Protein 2A14 (pdb70)

B-factor: mean 14.6, std 6.87, range [6.82, 48.34]

Secondary structure (DSSP, 8-state):
---HHHHHHH--HHHHHHHH-----S--HHHHHHHHHHHHHHHHHSTTS--EEEEEESS-TT--GGGTTGGGTEEEEEEEES-HHHHHHHHHHHHT-TT----HHHHHHHHHHTT-GGGHHHHHHHHHHHEEEEEE--TTSSSTTTT--PPPEEEEEEES-HHHH-SSHHHHHHHHHHHHTTEEEEEEEEEEEESS--EEEETTEEEE-----HHHHHHHHHHTTEEEEEEEEE-----TTT-----EEEEEEEE--

St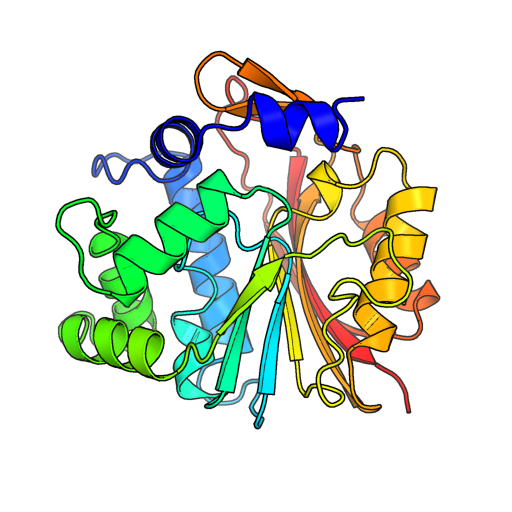ructure (mmCIF, N/CA/C/O backbone):
data_2A14
#
_entry.id   2A14
#
_cell.length_a   86.407
_cell.length_b   117.461
_cell.length_c   66.116
_cell.angle_alpha   9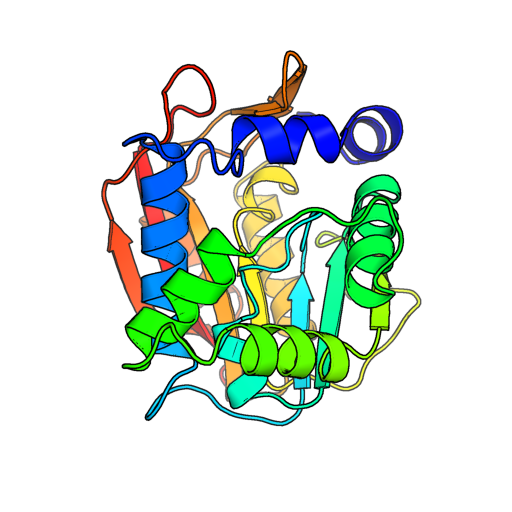0.00
_cell.angle_beta   90.00
_cell.angle_gamma   90.00
#
_symmetry.space_group_name_H-M   'C 2 2 21'
#
loop_
_entity.id
_entity.type
_entity.pdbx_description
1 polymer 'indolethylamine N-methyltransferase'
2 non-polymer 'SULFATE ION'
3 non-polymer S-ADENOSYL-L-HOMOCYSTEINE
4 water water
#
loop_
_atom_site.group_PDB
_atom_site.id
_atom_site.type_symbol
_atom_site.label_atom_id
_atom_site.label_alt_id
_atom_site.label_comp_id
_atom_site.label_asym_id
_atom_site.label_entity_id
_atom_site.label_seq_id
_atom_site.pdbx_PDB_ins_code
_atom_site.Cartn_x
_atom_site.Cartn_y
_atom_site.Cartn_z
_atom_site.occupancy
_atom_site.B_iso_or_equiv
_atom_site.auth_seq_id
_atom_site.auth_comp_id
_atom_site.auth_asym_id
_atom_site.auth_atom_id
_atom_site.pdbx_PDB_model_num
ATOM 1 N N . PHE A 1 5 ? 27.950 56.869 15.545 1.00 18.49 5 PHE A N 1
ATOM 2 C CA . PHE A 1 5 ? 27.114 55.747 15.017 1.00 18.14 5 PHE A CA 1
ATOM 3 C C . PHE A 1 5 ? 27.786 55.176 13.771 1.00 17.74 5 PHE A C 1
ATOM 4 O O . PHE A 1 5 ? 28.116 55.927 12.846 1.00 18.94 5 PHE A O 1
ATOM 12 N N . THR A 1 6 ? 27.989 53.858 13.744 1.00 16.76 6 THR A N 1
ATOM 13 C CA . THR A 1 6 ? 28.669 53.196 12.624 1.00 16.05 6 THR A CA 1
ATOM 14 C C . THR A 1 6 ? 27.799 53.277 11.372 1.00 15.97 6 THR A C 1
ATOM 15 O O . THR A 1 6 ? 26.706 52.709 11.340 1.00 15.70 6 THR A O 1
ATOM 19 N N . GLY A 1 7 ? 28.273 54.015 10.367 1.00 15.62 7 GLY A N 1
ATOM 20 C CA . GLY A 1 7 ? 27.528 54.229 9.131 1.00 15.51 7 GLY A CA 1
ATOM 21 C C . GLY A 1 7 ? 27.979 53.366 7.965 1.00 15.40 7 GLY A C 1
ATOM 22 O O . GLY A 1 7 ? 28.696 52.373 8.143 1.00 14.94 7 GLY A O 1
ATOM 23 N N . GLY A 1 8 ? 27.562 53.765 6.764 1.00 15.46 8 GLY A N 1
ATOM 24 C CA . GLY A 1 8 ? 27.772 52.975 5.558 1.00 15.70 8 GLY A CA 1
ATOM 25 C C . GLY A 1 8 ? 29.223 52.631 5.291 1.00 16.01 8 GLY A C 1
ATOM 26 O O . GLY A 1 8 ? 29.539 51.485 4.958 1.00 15.43 8 GLY A O 1
ATOM 27 N N . ASP A 1 9 ? 30.115 53.612 5.449 1.00 16.54 9 ASP A N 1
ATOM 28 C CA . ASP A 1 9 ? 31.545 53.371 5.226 1.00 17.18 9 ASP A CA 1
ATOM 29 C C . ASP A 1 9 ? 32.086 52.278 6.144 1.00 16.68 9 ASP A C 1
ATOM 30 O O . ASP A 1 9 ? 32.898 51.456 5.718 1.00 16.56 9 ASP A O 1
ATOM 35 N N . GLU A 1 10 ? 31.622 52.269 7.394 1.00 16.14 10 GLU A N 1
ATOM 36 C CA . GLU A 1 10 ? 32.039 51.257 8.373 1.00 16.18 10 GLU A CA 1
ATOM 37 C C . GLU A 1 10 ? 31.556 49.859 7.979 1.00 14.94 10 GLU A C 1
ATOM 38 O O . GLU A 1 10 ? 32.309 48.894 8.086 1.00 15.07 10 GLU A O 1
ATOM 44 N N . TYR A 1 11 ? 30.318 49.749 7.502 1.00 13.73 11 TYR A N 1
ATOM 45 C CA . TYR A 1 11 ? 29.836 48.465 6.968 1.00 13.11 11 TYR A CA 1
ATOM 46 C C . TYR A 1 11 ? 30.677 48.018 5.778 1.00 13.07 11 TYR A C 1
ATOM 47 O O . TYR A 1 11 ? 31.190 46.897 5.762 1.00 12.93 11 TYR A O 1
ATOM 56 N N . GLN A 1 12 ? 30.829 48.906 4.799 1.00 13.34 12 GLN A N 1
ATOM 57 C CA . GLN A 1 12 ? 31.503 48.546 3.552 1.00 14.17 12 GLN A CA 1
ATOM 58 C C . GLN A 1 12 ? 32.941 48.084 3.796 1.00 14.95 12 GLN A C 1
ATOM 59 O O . GLN A 1 12 ? 33.396 47.103 3.200 1.00 15.47 12 GLN A O 1
ATOM 65 N N . LYS A 1 13 ? 33.637 48.773 4.694 1.00 15.40 13 LYS A N 1
ATOM 66 C CA . LYS A 1 13 ? 35.034 48.451 4.983 1.00 16.95 13 LYS A CA 1
ATOM 67 C C . LYS A 1 13 ? 35.179 47.263 5.946 1.00 16.43 13 LYS A C 1
ATOM 68 O O . LYS A 1 13 ? 36.106 46.455 5.813 1.00 17.14 13 LYS A O 1
ATOM 74 N N . HIS A 1 14 ? 34.267 47.149 6.908 1.00 15.80 14 HIS A N 1
ATOM 75 C CA . HIS A 1 14 ? 34.534 46.319 8.092 1.00 15.23 14 HIS A CA 1
ATOM 76 C C . HIS A 1 14 ? 33.508 45.239 8.476 1.00 14.50 14 HIS A C 1
ATOM 77 O O . HIS A 1 14 ? 33.791 44.429 9.362 1.00 14.07 14 HIS A O 1
ATOM 84 N N . PHE A 1 15 ? 32.331 45.218 7.845 1.00 13.00 15 PHE A N 1
ATOM 85 C CA . PHE A 1 15 ? 31.348 44.157 8.154 1.00 12.66 15 PHE A CA 1
ATOM 86 C C . PHE A 1 15 ? 31.738 42.852 7.453 1.00 12.77 15 PHE A C 1
ATOM 87 O O . PHE A 1 15 ? 31.713 42.770 6.216 1.00 13.05 15 PHE A O 1
ATOM 95 N N . LEU A 1 16 ? 32.076 41.837 8.249 1.00 12.98 16 LEU A N 1
ATOM 96 C CA . LEU A 1 16 ? 32.541 40.555 7.733 1.00 13.29 16 LEU A CA 1
ATOM 97 C C . LEU A 1 16 ? 31.445 39.511 7.881 1.00 13.31 16 LEU A C 1
ATOM 98 O O . LEU A 1 16 ? 31.136 39.112 9.008 1.00 13.13 16 LEU A O 1
ATOM 103 N N . PRO A 1 17 ? 30.849 39.078 6.753 1.00 13.79 17 PRO A N 1
ATOM 104 C CA . PRO A 1 17 ? 29.720 38.147 6.834 1.00 13.90 17 PRO A CA 1
ATOM 105 C C . PRO A 1 17 ? 30.073 36.856 7.568 1.00 14.32 17 PRO A C 1
ATOM 106 O O . PRO A 1 17 ? 29.246 36.318 8.300 1.00 13.86 17 PRO A O 1
ATOM 110 N N . ARG A 1 18 ? 31.303 36.374 7.406 1.00 14.35 18 ARG A N 1
ATOM 111 C CA . ARG A 1 18 ? 31.685 35.131 8.071 1.00 15.37 18 ARG A CA 1
ATOM 112 C C . ARG A 1 18 ? 31.689 35.265 9.594 1.00 14.30 18 ARG A C 1
ATOM 113 O O . ARG A 1 18 ? 31.291 34.339 10.299 1.00 14.63 18 ARG A O 1
ATOM 121 N N . ASP A 1 19 ? 32.086 36.436 10.083 1.00 13.55 19 ASP A N 1
ATOM 122 C CA . ASP A 1 19 ? 32.024 36.738 11.509 1.00 13.05 19 ASP A CA 1
ATOM 123 C C . ASP A 1 19 ? 30.570 36.896 11.977 1.00 12.09 19 ASP A C 1
ATOM 124 O O . ASP A 1 19 ? 30.210 36.432 13.060 1.00 11.97 19 ASP A O 1
ATOM 129 N N . TYR A 1 20 ? 29.746 37.544 11.155 1.00 11.07 20 TYR A N 1
ATOM 130 C CA . TYR A 1 20 ? 28.325 37.694 11.460 1.00 10.48 20 TYR A CA 1
ATOM 131 C C . TYR A 1 20 ? 27.648 36.325 11.587 1.00 10.79 20 TYR A C 1
ATOM 132 O O . TYR A 1 20 ? 26.933 36.058 12.557 1.00 11.14 20 TYR A O 1
ATOM 141 N N . LEU A 1 21 ? 27.897 35.452 10.611 1.00 10.82 21 LEU A N 1
ATOM 142 C CA . LEU A 1 21 ? 27.302 34.115 10.637 1.00 10.86 21 LEU A CA 1
ATOM 143 C C . LEU A 1 21 ? 27.785 33.306 11.849 1.00 10.85 21 LEU A C 1
ATOM 144 O O . LEU A 1 21 ? 27.005 32.573 12.457 1.00 10.50 21 LEU A O 1
ATOM 149 N N . ALA A 1 22 ? 29.061 33.450 12.205 1.00 10.92 22 ALA A N 1
ATOM 150 C CA . ALA A 1 22 ? 29.606 32.725 13.355 1.00 11.39 22 ALA A CA 1
ATOM 151 C C . ALA A 1 22 ? 28.994 33.206 14.674 1.00 12.03 22 ALA A C 1
ATOM 152 O O . ALA A 1 22 ? 28.832 32.422 15.619 1.00 12.64 22 ALA A O 1
ATOM 154 N N . THR A 1 23 ? 28.651 34.490 14.743 1.00 11.23 23 THR A N 1
ATOM 155 C CA . THR A 1 23 ? 28.093 35.050 15.973 1.00 11.32 23 THR A CA 1
ATOM 156 C C . THR A 1 23 ? 26.618 34.653 16.165 1.00 11.02 23 THR A C 1
ATOM 157 O O . THR A 1 23 ? 26.231 34.203 17.253 1.00 11.69 23 THR A O 1
ATOM 161 N N . TYR A 1 24 ? 25.815 34.796 15.106 1.00 10.22 24 TYR A N 1
ATOM 162 C CA . TYR A 1 24 ? 24.349 34.708 15.21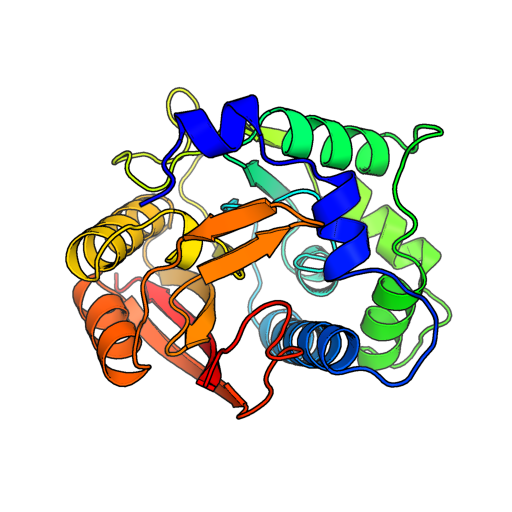1 1.00 10.21 24 TYR A CA 1
ATOM 163 C C . TYR A 1 24 ? 23.729 33.455 14.607 1.00 10.35 24 TYR A C 1
ATOM 164 O O . TYR A 1 24 ? 22.597 33.118 14.934 1.00 9.96 24 TYR A O 1
ATOM 173 N N . TYR A 1 25 ? 24.465 32.781 13.721 1.00 10.24 25 TYR A N 1
ATOM 174 C CA . TYR A 1 25 ? 23.917 31.654 12.973 1.00 10.49 25 TYR A CA 1
ATOM 175 C C . TYR A 1 25 ? 24.920 30.501 12.896 1.00 11.56 25 TYR A C 1
ATOM 176 O O . TYR A 1 25 ? 25.118 29.910 11.841 1.00 11.31 25 TYR A O 1
ATOM 185 N N . SER A 1 26 ? 25.530 30.176 14.038 1.00 12.40 26 SER A N 1
ATOM 186 C CA . SER A 1 26 ? 26.649 29.223 14.072 1.00 13.79 26 SER A CA 1
ATOM 187 C C . SER A 1 26 ? 26.284 27.774 13.744 1.00 14.14 26 SER A C 1
ATOM 188 O O . SER A 1 26 ? 27.151 27.004 13.305 1.00 14.36 26 SER A O 1
ATOM 191 N N . PHE A 1 27 ? 25.023 27.406 13.981 1.00 14.07 27 PHE A N 1
ATOM 192 C CA . PHE A 1 27 ? 24.553 26.010 13.867 1.00 14.40 27 PHE A CA 1
ATOM 193 C C . PHE A 1 27 ? 25.464 25.023 14.599 1.00 14.98 27 PHE A C 1
ATOM 194 O O . PHE A 1 27 ? 25.844 23.985 14.051 1.00 14.63 27 PHE A O 1
ATOM 202 N N . ASP A 1 28 ? 25.807 25.360 15.838 1.00 15.80 28 ASP A N 1
ATOM 203 C CA . ASP A 1 28 ? 26.678 24.490 16.629 1.00 17.36 28 ASP A CA 1
ATOM 204 C C . ASP A 1 28 ? 25.904 23.388 17.352 1.00 17.52 28 ASP A C 1
ATOM 205 O O . ASP A 1 28 ? 26.495 22.593 18.094 1.00 17.89 28 ASP A O 1
ATOM 210 N N . GLY A 1 29 ? 24.586 23.352 17.145 1.00 17.12 29 GLY A N 1
ATOM 211 C CA . GLY A 1 29 ? 23.735 22.299 17.710 1.00 17.28 29 GLY A CA 1
ATOM 212 C C . GLY A 1 29 ? 23.391 22.451 19.182 1.00 17.18 29 GLY A C 1
ATOM 213 O O . GLY A 1 29 ? 22.639 21.629 19.740 1.00 17.37 29 GLY A O 1
ATOM 214 N N . SER A 1 30 ? 23.936 23.488 19.820 1.00 16.57 30 SER A N 1
ATOM 215 C CA . SER A 1 30 ? 23.742 23.698 21.260 1.00 16.35 30 SER A CA 1
ATOM 216 C C . SER A 1 30 ? 22.454 24.460 21.561 1.00 16.21 30 SER A C 1
ATOM 217 O O . SER A 1 30 ? 21.936 25.162 20.692 1.00 15.89 30 SER A O 1
ATOM 220 N N . PRO A 1 31 ? 21.940 24.333 22.796 1.00 15.71 31 PRO A N 1
ATOM 221 C CA . PRO A 1 31 ? 20.856 25.213 23.234 1.00 15.36 31 PRO A CA 1
ATOM 222 C C . PRO A 1 31 ? 21.435 26.613 23.402 1.00 15.02 31 PRO A C 1
ATOM 223 O O . PRO A 1 31 ? 22.407 26.777 24.133 1.00 14.29 31 PRO A O 1
ATOM 227 N N . SER A 1 32 ? 20.893 27.611 22.705 1.00 13.83 32 SER A N 1
ATOM 228 C CA . SER A 1 32 ? 21.495 28.943 22.806 1.00 13.15 32 SER A CA 1
ATOM 229 C C . SER A 1 32 ? 20.490 30.049 22.488 1.00 12.13 32 SER A C 1
ATOM 230 O O . SER A 1 32 ? 19.551 29.822 21.724 1.00 11.34 32 SER A O 1
ATOM 233 N N . PRO A 1 33 ? 20.704 31.249 23.057 1.00 11.55 33 PRO A N 1
ATOM 234 C CA . PRO A 1 33 ? 19.752 32.353 22.813 1.00 11.01 33 PRO A CA 1
ATOM 235 C C . PRO A 1 33 ? 19.742 32.752 21.333 1.00 10.26 33 PRO A C 1
ATOM 236 O O . PRO A 1 33 ? 18.686 33.065 20.793 1.00 9.08 33 PRO A O 1
ATOM 240 N N . GLU A 1 34 ? 20.907 32.707 20.679 1.00 9.40 34 GLU A N 1
ATOM 241 C CA . GLU A 1 34 ? 20.985 33.027 19.237 1.00 10.28 34 GLU A CA 1
ATOM 242 C C . GLU A 1 34 ? 20.118 32.062 18.420 1.00 10.17 34 GLU A C 1
ATOM 243 O O . GLU A 1 34 ? 19.380 32.477 17.523 1.00 9.88 34 GLU A O 1
ATOM 249 N N . ALA A 1 35 ? 20.203 30.772 18.748 1.00 10.09 35 ALA A N 1
ATOM 250 C CA . ALA A 1 35 ? 19.370 29.748 18.109 1.00 9.98 35 ALA A CA 1
ATOM 251 C C . ALA A 1 35 ? 17.881 30.014 18.356 1.00 9.93 35 ALA A C 1
ATOM 252 O O . ALA A 1 35 ? 17.050 29.841 17.461 1.00 10.05 35 ALA A O 1
ATOM 254 N N . GLU A 1 36 ? 17.548 30.442 19.574 1.00 10.04 36 GLU A N 1
ATOM 255 C CA . GLU A 1 36 ? 16.158 30.737 19.914 1.00 10.50 36 GLU A CA 1
ATOM 256 C C . GLU A 1 36 ? 15.626 31.934 19.129 1.00 10.42 36 GLU A C 1
ATOM 257 O O . GLU A 1 36 ? 14.441 31.968 18.765 1.00 10.49 36 GLU A O 1
ATOM 263 N N . MET A 1 37 ? 16.494 32.903 18.862 1.00 10.55 37 MET A N 1
ATOM 264 C CA . MET A 1 37 ? 16.075 34.071 18.091 1.00 10.73 37 MET A CA 1
ATOM 265 C C . MET A 1 37 ? 15.740 33.659 16.664 1.00 10.44 37 MET A C 1
ATOM 266 O O . MET A 1 37 ? 14.709 34.067 16.119 1.00 10.56 37 MET A O 1
ATOM 271 N N . LEU A 1 38 ? 16.614 32.849 16.076 1.00 9.84 38 LEU A N 1
ATOM 272 C CA . LEU A 1 38 ? 16.367 32.273 14.758 1.00 10.20 38 LEU A CA 1
ATOM 273 C C . LEU A 1 38 ? 15.052 31.495 14.724 1.00 10.01 38 LEU A C 1
ATOM 274 O O . LEU A 1 38 ? 14.248 31.659 13.799 1.00 10.30 38 LEU A O 1
ATOM 279 N N . LYS A 1 39 ? 14.832 30.661 15.737 1.00 9.85 39 LYS A N 1
ATOM 280 C CA . LYS A 1 39 ? 13.606 29.864 15.825 1.00 10.60 39 LYS A CA 1
ATOM 281 C C . LYS A 1 39 ? 12.366 30.743 15.867 1.00 10.24 39 LYS A C 1
ATOM 282 O O . LYS A 1 39 ? 11.385 30.465 15.162 1.00 10.39 39 LYS A O 1
ATOM 288 N N . PHE A 1 40 ? 12.405 31.789 16.697 1.00 10.41 40 PHE A N 1
ATOM 289 C CA . PHE A 1 40 ? 11.294 32.728 16.796 1.00 10.74 40 PHE A CA 1
ATOM 290 C C . PHE A 1 40 ? 10.975 33.317 15.427 1.00 10.19 40 PHE A C 1
ATOM 291 O O . PHE A 1 40 ? 9.820 33.332 14.997 1.00 9.58 40 PHE A O 1
ATOM 299 N N . ASN A 1 41 ? 12.001 33.790 14.731 1.00 10.07 41 ASN A N 1
ATOM 300 C CA . ASN A 1 41 ? 11.778 34.345 13.402 1.00 10.04 41 ASN A CA 1
ATOM 301 C C . ASN A 1 41 ? 11.228 33.323 12.417 1.00 9.37 41 ASN A C 1
ATOM 302 O O . ASN A 1 41 ? 10.293 33.616 11.666 1.00 9.14 41 ASN A O 1
ATOM 307 N N . LEU A 1 42 ? 11.778 32.110 12.440 1.00 9.24 42 LEU A N 1
ATOM 308 C CA . LEU A 1 42 ? 11.277 31.057 11.555 1.00 9.48 42 LEU A CA 1
ATOM 309 C C . LEU A 1 42 ? 9.805 30.737 11.851 1.00 9.54 42 LEU A C 1
ATOM 310 O O . LEU A 1 42 ? 9.009 30.529 10.939 1.00 9.39 42 LEU A O 1
ATOM 315 N N . GLU A 1 43 ? 9.447 30.714 13.130 1.00 9.96 43 GLU A N 1
ATOM 316 C CA . GLU A 1 43 ? 8.047 30.505 13.520 1.00 10.32 43 GLU A CA 1
ATOM 317 C C . GLU A 1 43 ? 7.123 31.620 13.012 1.00 10.26 43 GLU A C 1
ATOM 318 O O . GLU A 1 43 ? 6.057 31.343 12.435 1.00 10.01 43 GLU A O 1
ATOM 324 N N . CYS A 1 44 ? 7.521 32.871 13.242 1.00 10.09 44 CYS A N 1
ATOM 325 C CA . CYS A 1 44 ? 6.777 34.032 12.747 1.00 9.47 44 CYS A CA 1
ATOM 326 C C . CYS A 1 44 ? 6.624 33.991 11.235 1.00 8.99 44 CYS A C 1
ATOM 327 O O . CYS A 1 44 ? 5.554 34.269 10.710 1.00 8.78 44 CYS A O 1
ATOM 330 N N . LEU A 1 45 ? 7.707 33.652 10.540 1.00 8.40 45 LEU A N 1
ATOM 331 C CA . LEU A 1 45 ? 7.690 33.638 9.082 1.00 8.96 45 LEU A CA 1
ATOM 332 C C . LEU A 1 45 ? 6.799 32.528 8.536 1.00 9.25 45 LEU A C 1
ATOM 333 O O . LEU A 1 45 ? 6.136 32.722 7.526 1.00 9.42 45 LEU A O 1
ATOM 338 N N . HIS A 1 46 ? 6.773 31.373 9.201 1.00 9.42 46 HIS A N 1
ATOM 339 C CA . HIS A 1 46 ? 5.850 30.310 8.786 1.00 10.28 46 HIS A CA 1
ATOM 340 C C . HIS A 1 46 ? 4.385 30.739 8.947 1.00 10.47 46 HIS A C 1
ATOM 341 O O . HIS A 1 46 ? 3.539 30.466 8.081 1.00 10.44 46 HIS A O 1
ATOM 348 N N . LYS A 1 47 ? 4.081 31.408 10.054 1.00 10.54 47 LYS A N 1
ATOM 349 C CA . LYS A 1 47 ? 2.721 31.917 10.275 1.00 11.04 47 LYS A CA 1
ATOM 350 C C . LYS A 1 47 ? 2.359 32.928 9.193 1.00 11.13 47 LYS A C 1
ATOM 351 O O . LYS A 1 47 ? 1.260 32.901 8.644 1.00 11.46 47 LYS A O 1
ATOM 357 N N . THR A 1 48 ? 3.309 33.805 8.874 1.00 10.34 48 THR A N 1
ATOM 358 C CA . THR A 1 48 ? 3.084 34.908 7.941 1.00 10.49 48 THR A CA 1
ATOM 359 C C . THR A 1 48 ? 2.928 34.447 6.481 1.00 10.53 48 THR A C 1
ATOM 360 O O . THR A 1 48 ? 2.068 34.953 5.757 1.00 10.96 48 THR A O 1
ATOM 364 N N . PHE A 1 49 ? 3.745 33.480 6.072 1.00 10.76 49 PHE A N 1
ATOM 365 C CA . PHE A 1 49 ? 3.863 33.095 4.666 1.00 11.27 49 PHE A CA 1
ATOM 366 C C . PHE A 1 49 ? 3.337 31.701 4.341 1.00 12.81 49 PHE A C 1
ATOM 367 O O . PHE A 1 49 ? 3.250 31.322 3.171 1.00 13.03 49 PHE A O 1
ATOM 375 N N . GLY A 1 50 ? 3.022 30.932 5.374 1.00 14.39 50 GLY A N 1
ATOM 376 C CA . GLY A 1 50 ? 2.515 29.567 5.179 1.00 16.31 50 GLY A CA 1
ATOM 377 C C . GLY A 1 50 ? 1.043 29.564 4.830 1.00 17.95 50 GLY A C 1
ATOM 378 O O . GLY A 1 50 ? 0.459 30.621 4.554 1.00 17.31 50 GLY A O 1
ATOM 379 N N . PRO A 1 51 ? 0.422 28.367 4.825 1.00 19.55 51 PRO A N 1
ATOM 380 C CA . PRO A 1 51 ? -1.019 28.233 4.560 1.00 20.98 51 PRO A CA 1
ATOM 381 C C . PRO A 1 51 ? -1.865 29.262 5.310 1.00 21.27 51 PRO A C 1
ATOM 3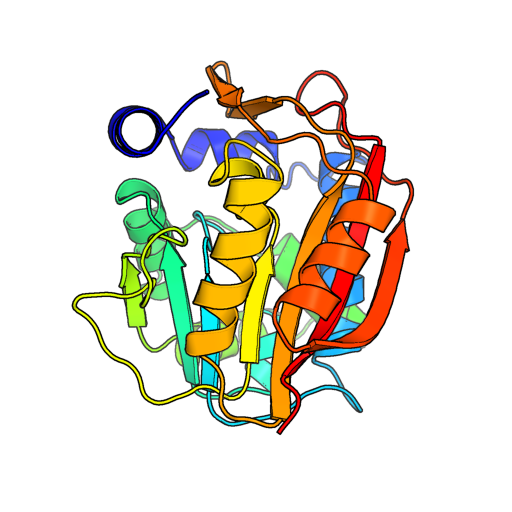82 O O . PRO A 1 51 ? -1.687 29.457 6.520 1.00 22.92 51 PRO A O 1
ATOM 386 N N . GLY A 1 52 ? -2.745 29.951 4.584 1.00 21.67 52 GLY A N 1
ATOM 387 C CA . GLY A 1 52 ? -3.613 30.981 5.150 1.00 20.76 52 GLY A CA 1
ATOM 388 C C . GLY A 1 52 ? -2.983 32.360 5.289 1.00 20.15 52 GLY A C 1
ATOM 389 O O . GLY A 1 52 ? -3.631 33.313 5.728 1.00 20.77 52 GLY A O 1
ATOM 390 N N . GLY A 1 53 ? -1.711 32.473 4.922 1.00 19.02 53 GLY A N 1
ATOM 391 C CA . GLY A 1 53 ? -0.981 33.717 5.124 1.00 16.88 53 GLY A CA 1
ATOM 392 C C . GLY A 1 53 ? -0.943 34.599 3.894 1.00 16.17 53 GLY A C 1
ATOM 393 O O . GLY A 1 53 ? -1.847 34.558 3.050 1.00 15.36 53 GLY A O 1
ATOM 394 N N . LEU A 1 54 ? 0.114 35.401 3.792 1.00 14.49 54 LEU A N 1
ATOM 395 C CA . LEU A 1 54 ? 0.292 36.300 2.663 1.00 14.00 54 LEU A CA 1
ATOM 396 C C . LEU A 1 54 ? 0.711 35.519 1.429 1.00 14.47 54 LEU A C 1
ATOM 397 O O . LEU A 1 54 ? 1.436 34.536 1.530 1.00 13.76 54 LEU A O 1
ATOM 402 N N . GLN A 1 55 ? 0.269 35.981 0.264 1.00 15.50 55 GLN A N 1
ATOM 403 C CA . GLN A 1 55 ? 0.765 35.428 -1.002 1.00 16.93 55 GLN A CA 1
ATOM 404 C C . GLN A 1 55 ? 0.712 36.483 -2.085 1.00 16.28 55 GLN A C 1
ATOM 405 O O . GLN A 1 55 ? -0.076 37.419 -2.008 1.00 15.78 55 GLN A O 1
ATOM 411 N N . GLY A 1 56 ? 1.554 36.325 -3.093 1.00 15.98 56 GLY A N 1
ATOM 412 C CA . GLY A 1 56 ? 1.632 37.320 -4.156 1.00 15.77 56 GLY A CA 1
ATOM 413 C C . GLY A 1 56 ? 2.675 36.958 -5.176 1.00 15.43 56 GLY A C 1
ATOM 414 O O . GLY A 1 56 ? 3.177 35.825 -5.206 1.00 16.46 56 GLY A O 1
ATOM 415 N N . ASP A 1 57 ? 2.993 37.917 -6.030 1.00 14.81 57 ASP A N 1
ATOM 416 C CA . ASP A 1 57 ? 3.899 37.666 -7.139 1.00 14.75 57 ASP A CA 1
ATOM 417 C C . ASP A 1 57 ? 5.321 38.026 -6.778 1.00 13.48 57 ASP A C 1
ATOM 418 O O . ASP A 1 57 ? 6.248 37.269 -7.063 1.00 14.42 57 ASP A O 1
ATOM 423 N N . THR A 1 58 ? 5.501 39.185 -6.153 1.00 11.99 58 THR A N 1
ATOM 424 C CA . THR A 1 58 ? 6.850 39.687 -5.911 1.00 10.62 58 THR A CA 1
ATOM 425 C C . THR A 1 58 ? 7.093 40.052 -4.464 1.00 10.21 58 THR A C 1
ATOM 426 O O . THR A 1 58 ? 6.232 40.661 -3.800 1.00 8.96 58 THR A O 1
ATOM 430 N N . LEU A 1 59 ? 8.273 39.665 -3.982 1.00 9.48 59 LEU A N 1
ATOM 431 C CA . LEU A 1 59 ? 8.709 40.005 -2.638 1.00 8.79 59 LEU A CA 1
ATOM 432 C C . LEU A 1 59 ? 10.127 40.571 -2.728 1.00 8.19 59 LEU A C 1
ATOM 433 O O . LEU A 1 59 ? 10.956 40.065 -3.483 1.00 7.88 59 LEU A O 1
ATOM 438 N N . ILE A 1 60 ? 10.393 41.609 -1.939 1.00 7.79 60 ILE A N 1
ATOM 439 C CA . ILE A 1 60 ? 11.719 42.220 -1.887 1.00 8.29 60 ILE A CA 1
ATOM 440 C C . ILE A 1 60 ? 12.213 42.183 -0.455 1.00 8.33 60 ILE A C 1
ATOM 441 O O . ILE A 1 60 ? 11.604 42.795 0.421 1.00 9.09 60 ILE A O 1
ATOM 446 N N . ASP A 1 61 ? 13.313 41.468 -0.218 1.00 8.34 61 ASP A N 1
ATOM 447 C CA . ASP A 1 61 ? 13.947 41.445 1.101 1.00 8.65 61 ASP A CA 1
ATOM 448 C C . ASP A 1 61 ? 14.993 42.561 1.134 1.00 8.80 61 ASP A C 1
ATOM 449 O O . ASP A 1 61 ? 15.836 42.665 0.236 1.00 9.24 61 ASP A O 1
ATOM 454 N N . ILE A 1 62 ? 14.920 43.382 2.179 1.00 8.53 62 ILE A N 1
ATOM 455 C CA . ILE A 1 62 ? 15.776 44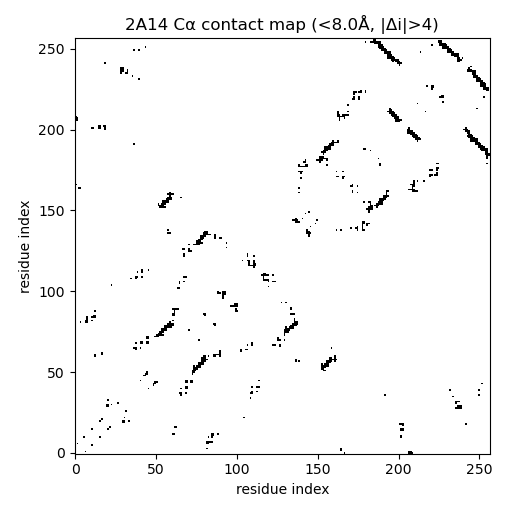.551 2.335 1.00 8.10 62 ILE A CA 1
ATOM 456 C C . ILE A 1 62 ? 16.706 44.318 3.520 1.00 7.91 62 ILE A C 1
ATOM 457 O O . ILE A 1 62 ? 16.251 43.965 4.620 1.00 7.71 62 ILE A O 1
ATOM 462 N N . GLY A 1 63 ? 18.008 44.512 3.291 1.00 7.47 63 GLY A N 1
ATOM 463 C CA . GLY A 1 63 ? 19.007 44.285 4.344 1.00 7.67 63 GLY A CA 1
ATOM 464 C C . GLY A 1 63 ? 19.140 42.801 4.671 1.00 7.66 63 GLY A C 1
ATOM 465 O O . GLY A 1 63 ? 19.213 42.405 5.842 1.00 7.49 63 GLY A O 1
ATOM 466 N N . SER A 1 64 ? 19.164 41.993 3.618 1.00 7.76 64 SER A N 1
ATOM 467 C CA . SER A 1 64 ? 19.268 40.538 3.714 1.00 8.07 64 SER A CA 1
ATOM 468 C C . SER A 1 64 ? 20.491 40.043 4.501 1.00 8.50 64 SER A C 1
ATOM 469 O O . SER A 1 64 ? 20.494 38.916 5.001 1.00 8.25 64 SER A O 1
ATOM 472 N N . GLY A 1 65 ? 21.543 40.862 4.553 1.00 8.97 65 GLY A N 1
ATOM 473 C CA . GLY A 1 65 ? 22.832 40.417 5.077 1.00 9.09 65 GLY A CA 1
ATOM 474 C C . GLY A 1 65 ? 23.298 39.216 4.274 1.00 8.94 65 GLY A C 1
ATOM 475 O O . GLY A 1 65 ? 22.956 39.089 3.096 1.00 9.39 65 GLY A O 1
ATOM 476 N N . PRO A 1 66 ? 24.097 38.334 4.897 1.00 9.22 66 PRO A N 1
ATOM 477 C CA . PRO A 1 66 ? 24.504 37.096 4.251 1.00 9.28 66 PRO A CA 1
ATOM 478 C C . PRO A 1 66 ? 23.560 35.911 4.524 1.00 9.79 66 PRO A C 1
ATOM 479 O O . PRO A 1 66 ? 23.970 34.751 4.378 1.00 10.03 66 PRO A O 1
ATOM 483 N N . THR A 1 67 ? 22.307 36.196 4.901 1.00 9.33 67 THR A N 1
ATOM 484 C CA . THR A 1 67 ? 21.411 35.142 5.382 1.00 9.33 67 THR A CA 1
ATOM 485 C C . THR A 1 67 ? 20.262 34.863 4.405 1.00 9.29 67 THR A C 1
ATOM 486 O O . THR A 1 67 ? 19.811 35.761 3.675 1.00 9.34 67 THR A O 1
ATOM 490 N N . ILE A 1 68 ? 19.802 33.616 4.405 1.00 8.54 68 ILE A N 1
ATOM 491 C CA . ILE A 1 68 ? 18.687 33.205 3.540 1.00 8.40 68 ILE A CA 1
ATOM 492 C C . ILE A 1 68 ? 17.500 32.612 4.311 1.00 8.35 68 ILE A C 1
ATOM 493 O O . ILE A 1 68 ? 16.466 32.301 3.698 1.00 8.52 68 ILE A O 1
ATOM 498 N N . TYR A 1 69 ? 17.642 32.464 5.636 1.00 7.98 69 TYR A N 1
ATOM 499 C CA . TYR A 1 69 ? 16.601 31.804 6.453 1.00 8.24 69 TYR A CA 1
ATOM 500 C C . TYR A 1 69 ? 15.275 32.566 6.350 1.00 8.02 69 TYR A C 1
ATOM 501 O O . TYR A 1 69 ? 14.196 31.963 6.426 1.00 8.17 69 TYR A O 1
ATOM 510 N N . GLN A 1 70 ? 15.368 33.886 6.165 1.00 7.91 70 GLN A N 1
ATOM 511 C CA . GLN A 1 70 ? 14.185 34.759 6.221 1.00 7.93 70 GLN A CA 1
ATOM 512 C C . GLN A 1 70 ? 13.203 34.572 5.062 1.00 8.00 70 GLN A C 1
ATOM 513 O O . GLN A 1 70 ? 12.085 35.095 5.122 1.00 8.74 70 GLN A O 1
ATOM 519 N N . VAL A 1 71 ? 13.615 33.847 4.015 1.00 8.03 71 VAL A N 1
ATOM 520 C CA . VAL A 1 71 ? 12.751 33.632 2.854 1.00 8.23 71 VAL A CA 1
ATOM 521 C C . VAL A 1 71 ? 12.389 32.157 2.616 1.00 8.80 71 VAL A C 1
ATOM 522 O O . VAL A 1 71 ? 11.815 31.818 1.582 1.00 7.95 71 VAL A O 1
ATOM 526 N N . LEU A 1 72 ? 12.702 31.293 3.589 1.00 8.92 72 LEU A N 1
ATOM 527 C CA . LEU A 1 72 ? 12.410 29.865 3.448 1.00 9.12 72 LEU A CA 1
ATOM 528 C C . LEU A 1 72 ? 10.904 29.619 3.391 1.00 9.65 72 LEU A C 1
ATOM 529 O O . LEU A 1 72 ? 10.440 28.812 2.584 1.00 10.85 72 LEU A O 1
ATOM 534 N N . ALA A 1 73 ? 10.139 30.305 4.234 1.00 8.68 73 ALA A N 1
ATOM 535 C CA . ALA A 1 73 ? 8.674 30.160 4.199 1.00 9.14 73 ALA A CA 1
ATOM 536 C C . ALA A 1 73 ? 8.131 30.925 2.996 1.00 9.02 73 ALA A C 1
ATOM 537 O O . ALA A 1 73 ? 7.211 30.473 2.317 1.00 9.26 73 ALA A O 1
ATOM 539 N N . ALA A 1 74 ? 8.722 32.091 2.753 1.00 8.66 74 ALA A N 1
ATOM 540 C CA . ALA A 1 74 ? 8.243 33.020 1.722 1.00 9.11 74 ALA A CA 1
ATOM 541 C C . ALA A 1 74 ? 8.226 32.411 0.317 1.00 9.20 74 ALA A C 1
ATOM 542 O O . ALA A 1 74 ? 7.332 32.731 -0.478 1.00 9.78 74 ALA A O 1
ATOM 544 N N . CYS A 1 75 ? 9.188 31.533 0.010 1.00 9.59 75 CYS A N 1
ATOM 545 C CA . CYS A 1 75 ? 9.311 31.009 -1.367 1.00 10.52 75 CYS A CA 1
ATOM 546 C C . CYS A 1 75 ? 8.145 30.112 -1.778 1.00 10.84 75 CYS A C 1
ATOM 547 O O . CYS A 1 75 ? 7.978 29.812 -2.958 1.00 11.23 75 CYS A O 1
ATOM 550 N N . ASP A 1 76 ? 7.344 29.689 -0.809 1.00 11.27 76 ASP A N 1
ATOM 551 C CA . ASP A 1 76 ? 6.127 28.919 -1.109 1.00 11.87 76 ASP A CA 1
ATOM 552 C C . ASP A 1 76 ? 4.983 29.800 -1.596 1.00 12.56 76 ASP A C 1
ATOM 553 O O . ASP A 1 76 ? 4.029 29.308 -2.216 1.00 12.78 76 ASP A O 1
ATOM 558 N N . SER A 1 77 ? 5.054 31.092 -1.290 1.00 12.01 77 SER A N 1
ATOM 559 C CA . SER A 1 77 ? 3.906 31.978 -1.511 1.00 12.98 77 SER A CA 1
ATOM 560 C C . SER A 1 77 ? 4.213 33.203 -2.386 1.00 12.79 77 SER A C 1
ATOM 561 O O . SER A 1 77 ? 3.291 33.930 -2.783 1.00 12.59 77 SER A O 1
ATOM 564 N N . PHE A 1 78 ? 5.497 33.413 -2.681 1.00 12.24 78 PHE A N 1
ATOM 565 C CA . PHE A 1 78 ? 5.953 34.485 -3.570 1.00 13.28 78 PHE A CA 1
ATOM 566 C C . PHE A 1 78 ? 6.985 33.924 -4.542 1.00 14.63 78 PHE A C 1
ATOM 567 O O . PHE A 1 78 ? 8.084 33.534 -4.121 1.00 15.58 78 PHE A O 1
ATOM 575 N N . GLN A 1 79 ? 6.638 33.907 -5.830 1.00 15.21 79 GLN A N 1
ATOM 576 C CA . GLN A 1 79 ? 7.464 33.226 -6.846 1.00 15.92 79 GLN A CA 1
ATOM 577 C C . GLN A 1 79 ? 8.690 34.013 -7.300 1.00 14.32 79 GLN A C 1
ATOM 578 O O . GLN A 1 79 ? 9.662 33.414 -7.777 1.00 14.76 79 GLN A O 1
ATOM 584 N N . ASP A 1 80 ? 8.640 35.339 -7.152 1.00 12.44 80 ASP A N 1
ATOM 585 C CA . ASP A 1 80 ? 9.764 36.208 -7.526 1.00 11.01 80 ASP A CA 1
ATOM 586 C C . ASP A 1 80 ? 10.278 36.923 -6.271 1.00 10.32 80 ASP A C 1
ATOM 587 O O . ASP A 1 80 ? 9.610 37.806 -5.721 1.00 9.80 80 ASP A O 1
ATOM 592 N N . ILE A 1 81 ? 11.461 36.508 -5.823 1.00 9.97 81 ILE A N 1
ATOM 593 C CA . ILE A 1 81 ? 12.095 37.090 -4.643 1.00 9.36 81 ILE A CA 1
ATOM 594 C C . ILE A 1 81 ? 13.369 37.851 -5.015 1.00 9.69 81 ILE A C 1
ATOM 595 O O . ILE A 1 81 ? 14.213 37.349 -5.765 1.00 9.38 81 ILE A O 1
ATOM 600 N N . THR A 1 82 ? 13.488 39.065 -4.483 1.00 9.00 82 THR A N 1
ATOM 601 C CA . THR A 1 82 ? 14.707 39.864 -4.574 1.00 9.12 82 THR A CA 1
ATOM 602 C C . THR A 1 82 ? 15.376 39.876 -3.203 1.00 9.01 82 THR A C 1
ATOM 603 O O . THR A 1 82 ? 14.703 40.103 -2.197 1.00 8.87 82 THR A O 1
ATOM 607 N N . LEU A 1 83 ? 16.690 39.625 -3.157 1.00 8.42 83 LEU A N 1
ATOM 608 C CA . LEU A 1 83 ? 17.450 39.846 -1.926 1.00 8.68 83 LEU A CA 1
ATOM 609 C C . LEU A 1 83 ? 18.287 41.092 -2.155 1.00 8.82 83 LEU A C 1
ATOM 610 O O . LEU A 1 83 ? 18.653 41.390 -3.288 1.00 9.72 83 LEU A O 1
ATOM 615 N N . SER A 1 84 ? 18.574 41.833 -1.095 1.00 9.27 84 SER A N 1
ATOM 616 C CA . SER A 1 84 ? 19.339 43.070 -1.257 1.00 8.79 84 SER A CA 1
ATOM 617 C C . SER A 1 84 ? 20.065 43.415 0.026 1.00 9.24 84 SER A C 1
ATOM 618 O O . SER A 1 84 ? 19.553 43.169 1.125 1.00 9.27 84 SER A O 1
ATOM 621 N N . ASP A 1 85 ? 21.273 43.956 -0.104 1.00 8.46 85 ASP A N 1
ATOM 622 C CA . ASP A 1 85 ? 21.982 44.433 1.059 1.00 9.14 85 ASP A CA 1
ATOM 623 C C . ASP A 1 85 ? 22.899 45.585 0.717 1.00 9.22 85 ASP A C 1
ATOM 624 O O . ASP A 1 85 ? 23.345 45.727 -0.423 1.00 9.73 85 ASP A O 1
ATOM 629 N N . PHE A 1 86 ? 23.167 46.407 1.720 1.00 9.46 86 PHE A N 1
ATOM 630 C CA . PHE A 1 86 ? 24.072 47.527 1.543 1.00 9.46 86 PHE A CA 1
ATOM 631 C C . PHE A 1 86 ? 25.505 47.044 1.341 1.00 10.04 86 PHE A C 1
ATOM 632 O O . PHE A 1 86 ? 26.261 47.672 0.606 1.00 10.93 86 PHE A O 1
ATOM 640 N N . THR A 1 87 ? 25.869 45.937 1.990 1.00 9.90 87 THR A N 1
ATOM 641 C CA . THR A 1 87 ? 27.291 45.565 2.128 1.00 10.49 87 THR A CA 1
ATOM 642 C C . THR A 1 87 ? 27.699 44.585 1.021 1.00 10.49 87 THR A C 1
ATOM 643 O O . THR A 1 87 ? 27.114 43.511 0.892 1.00 10.34 87 THR A O 1
ATOM 647 N N . ASP A 1 88 ? 28.701 44.969 0.225 1.00 10.71 88 ASP A N 1
ATOM 648 C CA . ASP A 1 88 ? 29.126 44.177 -0.937 1.00 11.37 88 ASP A CA 1
ATOM 649 C C . ASP A 1 88 ? 29.480 42.739 -0.545 1.00 11.26 88 ASP A C 1
ATOM 650 O O . ASP A 1 88 ? 29.040 41.786 -1.203 1.00 11.44 88 ASP A O 1
ATOM 655 N N . ARG A 1 89 ? 30.262 42.592 0.526 1.00 11.41 89 ARG A N 1
ATOM 656 C CA . ARG A 1 89 ? 30.666 41.260 1.022 1.00 11.83 89 ARG A CA 1
ATOM 657 C C . ARG A 1 89 ? 29.474 40.354 1.328 1.00 11.26 89 ARG A C 1
ATOM 658 O O . ARG A 1 89 ? 29.545 39.124 1.134 1.00 11.25 89 ARG A O 1
ATOM 666 N N . ASN A 1 90 ? 28.384 40.955 1.823 1.00 10.32 90 ASN A N 1
ATOM 667 C CA . ASN A 1 90 ? 27.165 40.187 2.108 1.00 10.30 90 ASN A CA 1
ATOM 668 C C . ASN A 1 90 ? 26.504 39.688 0.835 1.00 10.38 90 ASN A C 1
ATOM 669 O O . ASN A 1 90 ? 26.083 38.532 0.758 1.00 10.36 90 ASN A O 1
ATOM 674 N N . ARG A 1 91 ? 26.410 40.558 -0.169 1.00 10.51 91 ARG A N 1
ATOM 675 C CA . ARG A 1 91 ? 25.843 40.150 -1.449 1.00 11.11 91 ARG A CA 1
ATOM 676 C C . ARG A 1 91 ? 26.662 39.012 -2.068 1.00 11.70 91 ARG A C 1
ATOM 677 O O . ARG A 1 91 ? 26.101 38.083 -2.629 1.00 11.51 91 ARG A O 1
ATOM 685 N N . GLU A 1 92 ? 27.979 39.073 -1.916 1.00 12.00 92 GLU A N 1
ATOM 686 C CA . GLU A 1 92 ? 28.858 38.006 -2.397 1.00 13.92 92 GLU A CA 1
ATOM 687 C C . GLU A 1 92 ? 28.533 36.656 -1.729 1.00 12.52 92 GLU A C 1
ATOM 688 O O . GLU A 1 92 ? 28.443 35.629 -2.410 1.00 12.64 92 GLU A O 1
ATOM 694 N N . GLU A 1 93 ? 28.323 36.666 -0.414 1.00 11.95 93 GLU A N 1
ATOM 695 C CA . GLU A 1 93 ? 27.927 35.445 0.328 1.00 11.96 93 GLU A CA 1
ATOM 696 C C . GLU A 1 93 ? 26.596 34.871 -0.153 1.00 11.05 93 GLU A C 1
ATOM 697 O O . GLU A 1 93 ? 26.465 33.650 -0.334 1.00 11.22 93 GLU A O 1
ATOM 703 N N . LEU A 1 94 ? 25.604 35.748 -0.345 1.00 9.86 94 LEU A N 1
ATOM 704 C CA . LEU A 1 94 ? 24.303 35.329 -0.881 1.00 9.65 94 LEU A CA 1
ATOM 705 C C . LEU A 1 94 ? 24.475 34.642 -2.231 1.00 10.25 94 LEU A C 1
ATOM 706 O O . LEU A 1 94 ? 23.924 33.557 -2.456 1.00 10.24 94 LEU A O 1
ATOM 711 N N . GLU A 1 95 ? 25.252 35.263 -3.118 1.00 10.43 95 GLU A N 1
ATOM 712 C CA . GLU A 1 95 ? 25.473 34.687 -4.446 1.00 11.06 95 GLU A CA 1
ATOM 713 C C . GLU A 1 95 ? 26.167 33.318 -4.382 1.00 10.87 95 GLU A C 1
ATOM 714 O O . GLU A 1 95 ? 25.814 32.423 -5.152 1.00 10.46 95 GLU A O 1
ATOM 720 N N . LYS A 1 96 ? 27.101 33.136 -3.444 1.00 10.73 96 LYS A N 1
ATOM 721 C CA . LYS A 1 96 ? 27.762 31.830 -3.267 1.00 11.29 96 LYS A CA 1
ATOM 722 C C . LYS A 1 96 ? 26.723 30.743 -2.958 1.00 11.12 96 LYS A C 1
ATOM 723 O O . LYS A 1 96 ? 26.776 29.628 -3.504 1.00 11.36 96 LYS A O 1
ATOM 729 N N . TRP A 1 97 ? 25.781 31.079 -2.078 1.00 10.78 97 TRP A N 1
ATOM 730 C CA . TRP A 1 97 ? 24.727 30.138 -1.693 1.00 10.92 97 TRP A CA 1
ATOM 731 C C . TRP A 1 97 ? 23.785 29.836 -2.869 1.00 10.42 97 TRP A C 1
ATOM 732 O O . TRP A 1 97 ? 23.466 28.669 -3.144 1.00 9.84 97 TRP A O 1
ATOM 743 N N . LEU A 1 98 ? 23.356 30.885 -3.573 1.00 10.36 98 LEU A N 1
ATOM 744 C CA . LEU A 1 98 ? 22.434 30.728 -4.703 1.00 10.03 98 LEU A CA 1
ATOM 745 C C . LEU A 1 98 ? 23.057 29.915 -5.840 1.00 10.38 98 LEU A C 1
ATOM 746 O O . LEU A 1 98 ? 22.380 29.134 -6.508 1.00 10.94 98 LEU A O 1
ATOM 751 N N . LYS A 1 99 ? 24.356 30.120 -6.042 1.00 10.54 99 LYS A N 1
ATOM 752 C CA . LYS A 1 99 ? 25.117 29.430 -7.080 1.00 11.16 99 LYS A CA 1
ATOM 753 C C . LYS A 1 99 ? 25.582 28.017 -6.696 1.00 11.73 99 LYS A C 1
ATOM 754 O O . LYS A 1 99 ? 26.069 27.274 -7.567 1.00 11.90 99 LYS A O 1
ATOM 760 N N . LYS A 1 100 ? 25.420 27.650 -5.422 1.00 11.57 100 LYS A N 1
ATOM 761 C CA . LYS A 1 100 ? 25.958 26.399 -4.867 1.00 12.88 100 LYS A CA 1
ATOM 762 C C . LYS A 1 100 ? 27.473 26.329 -5.087 1.00 13.09 100 LYS A C 1
ATOM 763 O O . LYS A 1 100 ? 28.012 25.309 -5.523 1.00 13.49 100 LYS A O 1
ATOM 769 N N . GLU A 1 101 ? 28.152 27.431 -4.791 1.00 13.91 101 GLU A N 1
ATOM 770 C CA . GLU A 1 101 ? 29.617 27.474 -4.896 1.00 15.17 101 GLU A CA 1
ATOM 771 C C . GLU A 1 101 ? 30.246 26.810 -3.667 1.00 15.49 101 GLU A C 1
ATOM 772 O O . GLU A 1 101 ? 29.575 26.645 -2.653 1.00 15.24 101 GLU A O 1
ATOM 778 N N . PRO A 1 102 ? 31.524 26.379 -3.766 1.00 16.17 102 PRO A N 1
ATOM 779 C CA . PRO A 1 102 ? 32.168 25.707 -2.624 1.00 16.71 102 PRO A CA 1
ATOM 780 C C . PRO A 1 102 ? 32.110 26.452 -1.276 1.00 17.19 102 PRO A C 1
ATOM 781 O O . PRO A 1 102 ? 32.015 25.814 -0.229 1.00 18.43 102 PRO A O 1
ATOM 785 N N . GLY A 1 103 ? 32.167 27.776 -1.304 1.00 17.23 103 GLY A N 1
ATOM 786 C CA . GLY A 1 103 ? 32.175 28.560 -0.057 1.00 17.39 103 GLY A CA 1
ATOM 787 C C . GLY A 1 103 ? 30.811 28.845 0.554 1.00 16.90 103 GLY A C 1
ATOM 788 O O . GLY A 1 103 ? 30.732 29.527 1.584 1.00 17.53 103 GLY A O 1
ATOM 789 N N . ALA A 1 104 ? 29.745 28.330 -0.065 1.00 15.35 104 ALA A N 1
ATOM 790 C CA . ALA A 1 104 ? 28.371 28.602 0.395 1.00 14.22 104 ALA A CA 1
ATOM 791 C C . ALA A 1 104 ? 28.153 28.176 1.846 1.00 13.53 104 ALA A C 1
ATOM 792 O O . ALA A 1 104 ? 28.583 27.092 2.259 1.00 12.68 104 ALA A O 1
ATOM 794 N N . TYR A 1 105 ? 27.496 29.030 2.629 1.00 12.75 105 TYR A N 1
ATOM 795 C CA . TYR A 1 105 ? 27.230 28.688 4.023 1.00 12.59 105 TYR A CA 1
ATOM 796 C C . TYR A 1 105 ? 26.190 27.574 4.109 1.00 12.80 105 TYR A C 1
ATOM 797 O O . TYR A 1 105 ? 25.269 27.502 3.284 1.00 13.18 105 TYR A O 1
ATOM 806 N N . ASP A 1 106 ? 26.343 26.702 5.104 1.00 12.72 106 ASP A N 1
ATOM 807 C CA . ASP A 1 106 ? 25.431 25.577 5.273 1.00 12.52 106 ASP A CA 1
ATOM 808 C C . ASP A 1 106 ? 24.240 25.958 6.156 1.00 11.91 106 ASP A C 1
ATOM 809 O O . ASP A 1 106 ? 24.378 26.054 7.379 1.00 12.17 106 ASP A O 1
ATOM 814 N N . TRP A 1 107 ? 23.075 26.139 5.533 1.00 11.24 107 TRP A N 1
ATOM 815 C CA . TRP A 1 107 ? 21.842 26.543 6.236 1.00 11.04 107 TRP A CA 1
ATOM 816 C C . TRP A 1 107 ? 20.944 25.358 6.592 1.00 11.20 107 TRP A C 1
ATOM 817 O O . TRP A 1 107 ? 19.800 25.542 7.027 1.00 11.06 107 TRP A O 1
ATOM 828 N N . THR A 1 108 ? 21.457 24.137 6.427 1.00 11.56 108 THR A N 1
ATOM 829 C CA . THR A 1 108 ? 20.607 22.938 6.527 1.00 12.02 108 THR A CA 1
ATOM 830 C C . THR A 1 108 ? 19.740 22.860 7.800 1.00 11.95 108 THR A C 1
ATOM 831 O O . THR A 1 108 ? 18.543 22.564 7.684 1.00 11.81 108 THR A O 1
ATOM 835 N N . PRO A 1 109 ? 20.326 23.117 9.001 1.00 12.88 109 PRO A N 1
ATOM 836 C CA . PRO A 1 109 ? 19.500 23.058 10.220 1.00 13.26 109 PRO A CA 1
ATOM 837 C C . PRO A 1 109 ? 18.288 23.994 10.172 1.00 13.20 109 PRO A C 1
ATOM 838 O O . PRO A 1 109 ? 17.195 23.604 10.598 1.00 13.73 109 PRO A O 1
ATOM 842 N N . ALA A 1 110 ? 18.472 25.206 9.640 1.00 12.61 110 ALA A N 1
ATOM 843 C CA . ALA A 1 110 ? 17.359 26.158 9.470 1.00 11.86 110 ALA A CA 1
ATOM 844 C C . ALA A 1 110 ? 16.333 25.702 8.418 1.00 11.73 110 ALA A C 1
ATOM 845 O O . ALA A 1 110 ? 15.122 25.831 8.626 1.00 11.19 110 ALA A O 1
ATOM 847 N N . VAL A 1 111 ? 16.814 25.181 7.287 1.00 11.49 111 VAL A N 1
ATOM 848 C CA . VAL A 1 111 ? 15.923 24.640 6.254 1.00 11.57 111 VAL A CA 1
ATOM 849 C C . VAL A 1 111 ? 15.077 23.503 6.842 1.00 12.09 111 VAL A C 1
ATOM 850 O O . VAL A 1 111 ? 13.854 23.464 6.663 1.00 11.75 111 VAL A O 1
ATOM 854 N N . LYS A 1 112 ? 15.735 22.595 7.559 1.00 12.47 112 LYS A N 1
ATOM 855 C CA . LYS A 1 112 ? 15.028 21.495 8.214 1.00 12.83 112 LYS A CA 1
ATOM 856 C C . LYS A 1 112 ? 13.959 21.995 9.193 1.00 12.69 112 LYS A C 1
ATOM 857 O O . LYS A 1 112 ? 12.836 21.491 9.204 1.00 12.69 112 LYS A O 1
ATOM 863 N N . PHE A 1 113 ? 14.312 22.985 10.009 1.00 12.43 113 PHE A N 1
ATOM 864 C CA . PHE A 1 113 ? 13.368 23.533 10.983 1.00 13.11 113 PHE A CA 1
ATOM 865 C C . PHE A 1 113 ? 12.176 24.174 10.281 1.00 12.49 113 PHE A C 1
ATOM 866 O O . PHE A 1 113 ? 11.025 23.942 10.661 1.00 12.23 113 PHE A O 1
ATOM 874 N N . ALA A 1 114 ? 12.457 24.970 9.244 1.00 12.19 114 ALA A N 1
ATOM 875 C CA . ALA A 1 114 ? 11.402 25.542 8.414 1.00 12.46 114 ALA A CA 1
ATOM 876 C C . ALA A 1 114 ? 10.431 24.471 7.867 1.00 12.79 114 ALA A C 1
ATOM 877 O O . ALA A 1 114 ? 9.210 24.658 7.902 1.00 12.61 114 ALA A O 1
ATOM 879 N N . CYS A 1 115 ? 10.977 23.349 7.396 1.00 13.61 115 CYS A N 1
ATOM 880 C CA . CYS A 1 115 ? 10.168 22.245 6.867 1.00 14.58 115 CYS A CA 1
ATOM 881 C C . CYS A 1 115 ? 9.397 21.508 7.965 1.00 15.04 115 CYS A C 1
ATOM 882 O O . CYS A 1 115 ? 8.252 21.079 7.744 1.00 15.06 115 CYS A O 1
ATOM 885 N N . GLU A 1 116 ? 10.035 21.369 9.126 1.00 15.41 116 GLU A N 1
ATOM 886 C CA . GLU A 1 116 ? 9.409 20.792 10.319 1.00 17.04 116 GLU A CA 1
ATOM 887 C C . GLU A 1 116 ? 8.130 21.555 10.679 1.00 16.40 116 GLU A C 1
ATOM 888 O O . GLU A 1 116 ? 7.109 20.945 11.012 1.00 16.48 116 GLU A O 1
ATOM 894 N N . LEU A 1 117 ? 8.183 22.885 10.591 1.00 16.24 117 LEU A N 1
ATOM 895 C CA . LEU A 1 117 ? 7.012 23.735 10.853 1.00 16.47 117 LEU A CA 1
ATOM 896 C C . LEU A 1 117 ? 5.864 23.456 9.890 1.00 17.37 117 LEU A C 1
ATOM 897 O O . LEU A 1 117 ? 4.688 23.675 10.211 1.00 17.24 117 LEU A O 1
ATOM 902 N N . GLU A 1 118 ? 6.218 22.960 8.713 1.00 18.61 118 GLU A N 1
ATOM 903 C CA . GLU A 1 118 ? 5.250 22.656 7.668 1.00 20.78 118 GLU A CA 1
ATOM 904 C C . GLU A 1 118 ? 4.767 21.214 7.758 1.00 22.22 118 GLU A C 1
ATOM 905 O O . GLU A 1 118 ? 3.942 20.781 6.954 1.00 23.36 118 GLU A O 1
ATOM 911 N N . GLY A 1 119 ? 5.291 20.475 8.729 1.00 23.35 119 GLY A N 1
ATOM 912 C CA . GLY A 1 119 ? 4.849 19.108 8.977 1.00 25.04 119 GLY A CA 1
ATOM 913 C C . GLY A 1 119 ? 5.741 18.002 8.440 1.00 26.18 119 GLY A C 1
ATOM 914 O O . GLY A 1 119 ? 5.414 16.830 8.608 1.00 26.47 119 GLY A O 1
ATOM 915 N N . ASN A 1 120 ? 6.856 18.357 7.796 1.00 27.11 120 ASN A N 1
ATOM 916 C CA . ASN A 1 120 ? 7.798 17.357 7.263 1.00 28.09 120 ASN A CA 1
ATOM 917 C C . ASN A 1 120 ? 9.211 17.890 7.010 1.00 28.03 120 ASN A C 1
ATOM 918 O O . ASN A 1 120 ? 9.504 18.410 5.924 1.00 28.20 120 ASN A O 1
ATOM 923 N N . SER A 1 121 ? 10.086 17.718 8.001 1.00 28.14 121 SER A N 1
ATOM 924 C CA . SER A 1 121 ? 11.483 18.167 7.915 1.00 28.35 121 SER A CA 1
ATOM 925 C C . SER A 1 121 ? 12.307 17.418 6.858 1.00 28.06 121 SER A C 1
ATOM 926 O O . SER A 1 121 ? 13.406 17.856 6.496 1.00 28.21 121 SER A O 1
ATOM 929 N N . GLY A 1 122 ? 11.770 16.306 6.359 1.00 27.35 122 GLY A N 1
ATOM 930 C CA . GLY A 1 122 ? 12.468 15.487 5.369 1.00 26.72 122 GLY A CA 1
ATOM 931 C C . GLY A 1 122 ? 12.526 16.091 3.974 1.00 26.27 122 GLY A C 1
ATOM 932 O O . GLY A 1 122 ? 13.351 15.687 3.153 1.00 26.82 122 GLY A O 1
ATOM 933 N N . ARG A 1 123 ? 11.651 17.054 3.694 1.00 25.28 123 ARG A N 1
ATOM 934 C CA . ARG A 1 123 ? 11.606 17.679 2.371 1.00 24.35 123 ARG A CA 1
ATOM 935 C C . ARG A 1 123 ? 12.539 18.902 2.279 1.00 22.46 123 ARG A C 1
ATOM 936 O O . ARG A 1 123 ? 12.294 19.824 1.497 1.00 21.44 123 ARG A O 1
ATOM 944 N N . TRP A 1 124 ? 13.610 18.896 3.069 1.00 20.80 124 TRP A N 1
ATOM 945 C CA . TRP A 1 124 ? 14.487 20.068 3.179 1.00 19.44 124 TRP A CA 1
ATOM 946 C C . TRP A 1 124 ? 15.235 20.403 1.882 1.00 18.81 124 TRP A C 1
ATOM 947 O O . TRP A 1 124 ? 15.362 21.570 1.522 1.00 17.68 124 TRP A O 1
ATOM 958 N N . GLU A 1 125 ? 15.714 19.389 1.160 1.00 18.19 125 GLU A N 1
ATOM 959 C CA . GLU A 1 125 ? 16.397 19.663 -0.111 1.00 18.28 125 GLU A CA 1
ATOM 960 C C . GLU A 1 125 ? 15.472 20.331 -1.122 1.00 17.50 125 GLU A C 1
ATOM 961 O O . GLU A 1 125 ? 15.880 21.249 -1.834 1.00 17.04 125 GLU A O 1
ATOM 967 N N . GLU A 1 126 ? 14.223 19.864 -1.169 1.00 17.13 126 GLU A N 1
ATOM 968 C CA . GLU A 1 126 ? 13.199 20.436 -2.028 1.00 17.85 126 GLU A CA 1
ATOM 969 C C . GLU A 1 126 ? 12.969 21.923 -1.695 1.00 16.10 126 GLU A C 1
ATOM 970 O O . GLU A 1 126 ? 12.893 22.758 -2.596 1.00 15.47 126 GLU A O 1
ATOM 976 N N . LYS A 1 127 ? 12.881 22.247 -0.405 1.00 15.15 127 LYS A N 1
ATOM 977 C CA . LYS A 1 127 ? 12.698 23.645 -0.001 1.00 14.80 127 LYS A CA 1
ATOM 978 C C . LYS A 1 127 ? 13.926 24.485 -0.357 1.00 13.83 127 LYS A C 1
ATOM 979 O O . LYS A 1 127 ? 13.795 25.585 -0.902 1.00 13.67 127 LYS A O 1
ATOM 985 N N . GLU A 1 128 ? 15.107 23.964 -0.034 1.00 13.51 128 GLU A N 1
ATOM 986 C CA . GLU A 1 128 ? 16.362 24.644 -0.342 1.00 13.27 128 GLU A CA 1
ATOM 987 C C . GLU A 1 128 ? 16.390 25.052 -1.820 1.00 12.84 128 GLU A C 1
ATOM 988 O O . GLU A 1 128 ? 16.630 26.224 -2.149 1.00 12.89 128 GLU A O 1
ATOM 994 N N . GLU A 1 129 ? 16.123 24.094 -2.709 1.00 12.32 129 GLU A N 1
ATOM 995 C CA . GLU A 1 129 ? 16.156 24.373 -4.153 1.00 12.34 129 GLU A CA 1
ATOM 996 C C . GLU A 1 129 ? 15.009 25.268 -4.620 1.00 12.30 129 GLU A C 1
ATOM 997 O O . GLU A 1 129 ? 15.180 26.065 -5.552 1.00 12.31 129 GLU A O 1
ATOM 1003 N N . LYS A 1 130 ? 13.842 25.135 -3.983 1.00 11.83 130 LYS A N 1
ATOM 1004 C CA . LYS A 1 130 ? 12.706 25.997 -4.300 1.00 11.57 130 LYS A CA 1
ATOM 1005 C C . LYS A 1 130 ? 13.034 27.467 -3.998 1.00 11.39 130 LYS A C 1
ATOM 1006 O O . LYS A 1 130 ? 12.775 28.353 -4.820 1.00 11.55 130 LYS A O 1
ATOM 1012 N N . LEU A 1 131 ? 13.614 27.722 -2.831 1.00 11.20 131 LEU A N 1
ATOM 1013 C CA . LEU A 1 131 ? 14.058 29.084 -2.508 1.00 11.04 131 LEU A CA 1
ATOM 1014 C C . LEU A 1 131 ? 15.094 29.589 -3.522 1.00 11.19 131 LEU A C 1
ATOM 1015 O O . LEU A 1 131 ? 14.974 30.679 -4.088 1.00 11.17 131 LEU A O 1
ATOM 1020 N N . ARG A 1 132 ? 16.115 28.775 -3.755 1.00 11.56 132 ARG A N 1
ATOM 1021 C CA . ARG A 1 132 ? 17.184 29.139 -4.671 1.00 12.53 132 ARG A CA 1
ATOM 1022 C C . ARG A 1 132 ? 16.594 29.538 -6.027 1.00 12.45 132 ARG A C 1
ATOM 1023 O O . ARG A 1 132 ? 16.983 30.565 -6.600 1.00 13.25 132 ARG A O 1
ATOM 1031 N N . ALA A 1 133 ? 15.608 28.773 -6.511 1.00 12.52 133 ALA A N 1
ATOM 1032 C CA . ALA A 1 133 ? 14.967 29.055 -7.799 1.00 12.67 133 ALA A CA 1
ATOM 1033 C C . ALA A 1 133 ? 14.142 30.353 -7.772 1.00 12.40 133 ALA A C 1
ATOM 1034 O O . ALA A 1 133 ? 14.083 31.078 -8.767 1.00 13.36 133 ALA A O 1
ATOM 1036 N N . ALA A 1 134 ? 13.536 30.651 -6.622 1.00 11.89 134 ALA A N 1
ATOM 1037 C CA . ALA A 1 134 ? 12.662 31.817 -6.479 1.00 11.45 134 ALA A CA 1
ATOM 1038 C C . ALA A 1 134 ? 13.434 33.136 -6.422 1.00 11.01 134 ALA A C 1
ATOM 1039 O O . ALA A 1 134 ? 12.888 34.190 -6.779 1.00 10.76 134 ALA A O 1
ATOM 1041 N N . VAL A 1 135 ? 14.685 33.082 -5.956 1.00 10.27 135 VAL A N 1
ATOM 1042 C CA . VAL A 1 135 ? 15.515 34.292 -5.852 1.00 10.52 135 VAL A CA 1
ATOM 1043 C C . VAL A 1 135 ? 16.021 34.659 -7.242 1.00 11.06 135 VAL A C 1
ATOM 1044 O O . VAL A 1 135 ? 16.858 33.941 -7.828 1.00 11.33 135 VAL A O 1
ATOM 1048 N N . LYS A 1 136 ? 15.498 35.767 -7.766 1.00 10.55 136 LYS A N 1
ATOM 1049 C CA . LYS A 1 136 ? 15.754 36.168 -9.158 1.00 10.52 136 LYS A CA 1
ATOM 1050 C C . LYS A 1 136 ? 16.934 37.129 -9.301 1.00 10.59 136 LYS A C 1
ATOM 1051 O O . LYS A 1 136 ? 17.537 37.238 -10.368 1.00 10.42 136 LYS A O 1
ATOM 1057 N N . ARG A 1 137 ? 17.242 37.857 -8.233 1.00 9.98 137 ARG A N 1
ATOM 1058 C CA . ARG A 1 137 ? 18.275 38.885 -8.299 1.00 10.15 137 ARG A CA 1
ATOM 1059 C C . ARG A 1 137 ? 18.747 39.228 -6.901 1.00 9.80 137 ARG A C 1
ATOM 1060 O O . ARG A 1 137 ? 17.990 39.093 -5.930 1.00 9.99 137 ARG A O 1
ATOM 1068 N N . VAL A 1 138 ? 20.005 39.648 -6.821 1.00 9.24 138 VAL A N 1
ATOM 1069 C CA . VAL A 1 138 ? 20.613 40.153 -5.587 1.00 9.34 138 VAL A CA 1
ATOM 1070 C C . VAL A 1 138 ? 21.127 41.570 -5.869 1.00 10.02 138 VAL A C 1
ATOM 1071 O O . VAL A 1 138 ? 21.978 41.764 -6.762 1.00 10.23 138 VAL A O 1
ATOM 1075 N N . LEU A 1 139 ? 20.599 42.550 -5.127 1.00 9.47 139 LEU A N 1
ATOM 1076 C CA . LEU A 1 139 ? 20.837 43.968 -5.430 1.00 10.05 139 LEU A CA 1
ATOM 1077 C C . LEU A 1 139 ? 21.421 44.758 -4.261 1.00 10.26 139 LEU A C 1
ATOM 1078 O O . LEU A 1 139 ? 21.200 44.440 -3.091 1.00 9.68 139 LEU A O 1
ATOM 1083 N N . LYS A 1 140 ? 22.160 45.809 -4.583 1.00 11.12 140 LYS A N 1
ATOM 1084 C CA . LYS A 1 140 ? 22.537 46.796 -3.588 1.00 11.98 140 LYS A CA 1
ATOM 1085 C C . LYS A 1 140 ? 21.257 47.463 -3.076 1.00 11.39 140 LYS A C 1
ATOM 1086 O O . LYS A 1 140 ? 20.300 47.642 -3.833 1.00 11.54 140 LYS A O 1
ATOM 1092 N N . CYS A 1 141 ? 21.242 47.812 -1.794 1.00 11.26 141 CYS A N 1
ATOM 1093 C CA . CYS A 1 141 ? 20.160 48.657 -1.267 1.00 10.94 141 CYS A CA 1
ATOM 1094 C C . CYS A 1 141 ? 20.681 49.596 -0.189 1.00 10.56 141 CYS A C 1
ATOM 1095 O O . CYS A 1 141 ? 21.717 49.342 0.429 1.00 11.06 141 CYS A O 1
ATOM 1098 N N . ASP A 1 142 ? 19.943 50.679 0.033 1.00 10.25 142 ASP A N 1
ATOM 1099 C CA . ASP A 1 142 ? 20.249 51.646 1.085 1.00 9.62 142 ASP A CA 1
ATOM 1100 C C . ASP A 1 142 ? 18.922 52.246 1.520 1.00 9.50 142 ASP A C 1
ATOM 1101 O O . ASP A 1 142 ? 18.307 53.004 0.775 1.00 9.06 142 ASP A O 1
ATOM 1106 N N . VAL A 1 143 ? 18.486 51.897 2.730 1.00 9.20 143 VAL A N 1
ATOM 1107 C CA . VAL A 1 143 ? 17.140 52.275 3.191 1.00 8.88 143 VAL A CA 1
ATOM 1108 C C . VAL A 1 143 ? 16.939 53.785 3.361 1.00 8.06 143 VAL A C 1
ATOM 1109 O O . VAL A 1 143 ? 15.810 54.233 3.550 1.00 8.55 143 VAL A O 1
ATOM 1113 N N . HIS A 1 144 ? 18.025 54.555 3.328 1.00 8.23 144 HIS A N 1
ATOM 1114 C CA . HIS A 1 144 ? 17.922 56.015 3.467 1.00 8.87 144 HIS A CA 1
ATOM 1115 C C . HIS A 1 144 ? 17.509 56.700 2.178 1.00 8.30 144 HIS A C 1
ATOM 1116 O O . HIS A 1 144 ? 17.058 57.850 2.196 1.00 8.54 144 HIS A O 1
ATOM 1123 N N . LEU A 1 145 ? 17.685 56.001 1.062 1.00 8.85 145 LEU A N 1
ATOM 1124 C CA . LEU A 1 145 ? 17.295 56.522 -0.246 1.00 9.38 145 LEU A CA 1
ATOM 1125 C C . LEU A 1 145 ? 15.784 56.434 -0.437 1.00 9.27 145 LEU A C 1
ATOM 1126 O O . LEU A 1 145 ? 15.155 55.448 -0.003 1.00 9.28 145 LEU A O 1
ATOM 1131 N N . GLY A 1 146 ? 15.208 57.442 -1.101 1.00 9.12 146 GLY A N 1
ATOM 1132 C CA . GLY A 1 146 ? 13.767 57.455 -1.405 1.00 9.67 146 GLY A CA 1
ATOM 1133 C C . GLY A 1 146 ? 13.335 56.180 -2.116 1.00 9.21 146 GLY A C 1
ATOM 1134 O O . GLY A 1 146 ? 12.306 55.581 -1.779 1.00 10.08 146 GLY A O 1
ATOM 1135 N N . ASN A 1 147 ? 14.138 55.784 -3.101 1.00 9.51 147 ASN A N 1
ATOM 1136 C CA . ASN A 1 147 ? 14.079 54.448 -3.694 1.00 9.27 147 ASN A CA 1
ATOM 1137 C C . ASN A 1 147 ? 15.284 53.656 -3.181 1.00 8.92 147 ASN A C 1
ATOM 1138 O O . ASN A 1 147 ? 16.393 53.805 -3.702 1.00 8.97 147 ASN A O 1
ATOM 1143 N N . PRO A 1 148 ? 15.087 52.832 -2.132 1.00 8.76 148 PRO A N 1
ATOM 1144 C CA . PRO A 1 148 ? 16.208 52.056 -1.569 1.00 9.08 148 PRO A CA 1
ATOM 1145 C C . PRO A 1 148 ? 17.050 51.231 -2.565 1.00 9.50 148 PRO A C 1
ATOM 1146 O O . PRO A 1 148 ? 18.211 50.951 -2.288 1.00 9.29 148 PRO A O 1
ATOM 1150 N N . LEU A 1 149 ? 16.478 50.863 -3.711 1.00 9.70 149 LEU A N 1
ATOM 1151 C CA . LEU A 1 149 ? 17.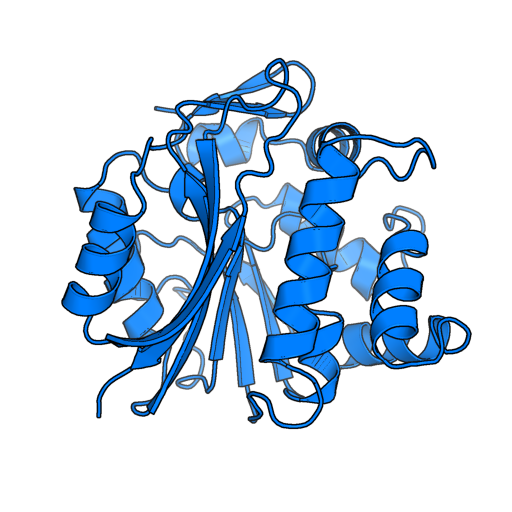192 50.049 -4.701 1.00 10.44 149 LEU A CA 1
ATOM 1152 C C . LEU A 1 149 ? 17.874 50.846 -5.828 1.00 11.29 149 LEU A C 1
ATOM 1153 O O . LEU A 1 149 ? 18.484 50.249 -6.723 1.00 11.38 149 LEU A O 1
ATOM 1158 N N . ALA A 1 150 ? 17.769 52.177 -5.777 1.00 11.66 150 ALA A N 1
ATOM 1159 C CA . ALA A 1 150 ? 18.352 53.040 -6.814 1.00 12.48 150 ALA A CA 1
ATOM 1160 C C . ALA A 1 150 ? 19.820 52.673 -7.068 1.00 13.12 150 ALA A C 1
ATOM 1161 O O . ALA A 1 150 ? 20.573 52.477 -6.120 1.00 13.40 150 ALA A O 1
ATOM 1163 N N . PRO A 1 151 ? 20.243 52.628 -8.349 1.00 13.95 151 PRO A N 1
ATOM 1164 C CA . PRO A 1 151 ? 19.529 52.989 -9.579 1.00 14.42 151 PRO A CA 1
ATOM 1165 C C . PRO A 1 151 ? 18.603 51.925 -10.166 1.00 14.44 151 PRO A C 1
ATOM 1166 O O . PRO A 1 151 ? 17.991 52.172 -11.203 1.00 15.63 151 PRO A O 1
ATOM 1170 N N . ALA A 1 152 ? 18.493 50.756 -9.534 1.00 14.32 152 ALA A N 1
ATOM 1171 C CA . ALA A 1 152 ? 17.490 49.788 -9.974 1.00 14.26 152 ALA A CA 1
ATOM 1172 C C . ALA A 1 152 ? 16.115 50.343 -9.638 1.00 14.41 152 ALA A C 1
ATOM 1173 O O . ALA A 1 152 ? 15.945 51.001 -8.609 1.00 14.18 152 ALA A O 1
ATOM 1175 N N . VAL A 1 153 ? 15.144 50.106 -10.516 1.00 14.13 153 VAL A N 1
ATOM 1176 C CA . VAL A 1 153 ? 13.772 50.519 -10.269 1.00 14.10 153 VAL A CA 1
ATOM 1177 C C . VAL A 1 153 ? 12.901 49.317 -10.567 1.00 14.21 153 VAL A C 1
ATOM 1178 O O . VAL A 1 153 ? 12.634 49.009 -11.727 1.00 14.72 153 VAL A O 1
ATOM 1182 N N . LEU A 1 154 ? 12.492 48.617 -9.517 1.00 13.32 154 LEU A N 1
ATOM 1183 C CA . LEU A 1 154 ? 11.669 47.433 -9.698 1.00 13.16 154 LEU A CA 1
ATOM 1184 C C . LEU A 1 154 ? 10.201 47.829 -9.810 1.00 12.94 154 LEU A C 1
ATOM 1185 O O . LEU A 1 154 ? 9.826 48.928 -9.382 1.00 13.05 154 LEU A O 1
ATOM 1190 N N . PRO A 1 155 ? 9.353 46.933 -10.356 1.00 12.84 155 PRO A N 1
ATOM 1191 C CA . PRO A 1 155 ? 7.918 47.231 -10.298 1.00 12.70 155 PRO A CA 1
ATOM 1192 C C . PRO A 1 155 ? 7.467 47.270 -8.838 1.00 12.48 155 PRO A C 1
ATOM 1193 O O . PRO A 1 155 ? 8.101 46.633 -7.979 1.00 11.52 155 PRO A O 1
ATOM 1197 N N . LEU A 1 156 ? 6.404 48.012 -8.539 1.00 12.33 156 LEU A N 1
ATOM 1198 C CA . LEU A 1 156 ? 5.869 47.986 -7.165 1.00 11.69 156 LEU A CA 1
ATOM 1199 C C . LEU A 1 156 ? 5.583 46.544 -6.744 1.00 11.44 156 LEU A C 1
ATOM 1200 O O . LEU A 1 156 ? 5.069 45.741 -7.542 1.00 12.14 156 LEU A O 1
ATOM 1205 N N . ALA A 1 157 ? 5.942 46.216 -5.506 1.00 10.99 157 ALA A N 1
ATOM 1206 C CA . ALA A 1 157 ? 5.933 44.820 -5.052 1.00 10.46 157 ALA A CA 1
ATOM 1207 C C . ALA A 1 157 ? 4.740 44.473 -4.167 1.00 10.67 157 ALA A C 1
ATOM 1208 O O . ALA A 1 157 ? 4.108 45.356 -3.564 1.00 10.36 157 ALA A O 1
ATOM 1210 N N . ASP A 1 158 ? 4.432 43.180 -4.099 1.00 10.03 158 ASP A N 1
ATOM 1211 C CA . ASP A 1 158 ? 3.396 42.692 -3.190 1.00 10.10 158 ASP A CA 1
ATOM 1212 C C . ASP A 1 158 ? 3.843 42.690 -1.728 1.00 9.77 158 ASP A C 1
ATOM 1213 O O . ASP A 1 158 ? 3.030 42.887 -0.820 1.00 9.85 158 ASP A O 1
ATOM 1218 N N . CYS A 1 159 ? 5.132 42.469 -1.503 1.00 9.74 159 CYS A N 1
ATOM 1219 C CA . CYS A 1 159 ? 5.649 42.365 -0.146 1.00 9.32 159 CYS A CA 1
ATOM 1220 C C . CYS A 1 159 ? 7.066 42.899 -0.052 1.00 9.00 159 CYS A C 1
ATOM 1221 O O . CYS A 1 159 ? 7.893 42.642 -0.927 1.00 9.14 159 CYS A O 1
ATOM 1224 N N . VAL A 1 160 ? 7.328 43.659 1.004 1.00 8.17 160 VAL A N 1
ATOM 1225 C CA . VAL A 1 160 ? 8.702 44.019 1.370 1.00 8.25 160 VAL A CA 1
ATOM 1226 C C . VAL A 1 160 ? 8.971 43.360 2.710 1.00 8.44 160 VAL A C 1
ATOM 1227 O O . VAL A 1 160 ? 8.190 43.529 3.651 1.00 8.05 160 VAL A O 1
ATOM 1231 N N . LEU A 1 161 ? 10.082 42.628 2.781 1.00 7.69 161 LEU A N 1
ATOM 1232 C CA . LEU A 1 161 ? 10.505 41.897 3.969 1.00 8.10 161 LEU A CA 1
ATOM 1233 C C . LEU A 1 161 ? 11.788 42.543 4.484 1.00 7.98 161 LEU A C 1
ATOM 1234 O O . LEU A 1 161 ? 12.639 42.921 3.685 1.00 7.67 161 LEU A O 1
ATOM 1239 N N . THR A 1 162 ? 11.917 42.687 5.805 1.00 7.77 162 THR A N 1
ATOM 1240 C CA . THR A 1 162 ? 13.162 43.220 6.372 1.00 8.40 162 THR A CA 1
ATOM 1241 C C . THR A 1 162 ? 13.355 42.820 7.834 1.00 8.24 162 THR A C 1
ATOM 1242 O O . THR A 1 162 ? 12.567 43.188 8.694 1.00 8.69 162 THR A O 1
ATOM 1246 N N . LEU A 1 163 ? 14.410 42.051 8.093 1.00 7.77 163 LEU A N 1
ATOM 1247 C CA . LEU A 1 163 ? 14.672 41.519 9.430 1.00 8.84 163 LEU A CA 1
ATOM 1248 C C . LEU A 1 163 ? 16.016 41.994 9.949 1.00 8.54 163 LEU A C 1
ATOM 1249 O O . LEU A 1 163 ? 17.048 41.801 9.296 1.00 8.59 163 LEU A O 1
ATOM 1254 N N . LEU A 1 164 ? 15.985 42.615 11.135 1.00 8.47 164 LEU A N 1
ATOM 1255 C CA . LEU A 1 164 ? 17.189 42.890 11.935 1.00 9.21 164 LEU A CA 1
ATOM 1256 C C . LEU A 1 164 ? 18.192 43.853 11.274 1.00 9.56 164 LEU A C 1
ATOM 1257 O O . LEU A 1 164 ? 19.365 43.902 11.669 1.00 10.86 164 LEU A O 1
ATOM 1262 N N . ALA A 1 165 ? 17.751 44.611 10.276 1.00 8.99 165 ALA A N 1
ATOM 1263 C CA . ALA A 1 165 ? 18.663 45.493 9.521 1.00 9.28 165 ALA A CA 1
ATOM 1264 C C . ALA A 1 165 ? 18.351 46.977 9.709 1.00 9.39 165 ALA A C 1
ATOM 1265 O O . ALA A 1 165 ? 19.263 47.801 9.833 1.00 9.91 165 ALA A O 1
ATOM 1267 N N . MET A 1 166 ? 17.066 47.318 9.715 1.00 9.25 166 MET A N 1
ATOM 1268 C CA . MET A 1 166 ? 16.658 48.725 9.820 1.00 9.15 166 MET A CA 1
ATOM 1269 C C . MET A 1 166 ? 17.268 49.405 11.053 1.00 9.26 166 MET A C 1
ATOM 1270 O O . MET A 1 166 ? 17.748 50.537 10.972 1.00 9.55 166 MET A O 1
ATOM 1275 N N . GLU A 1 167 ? 17.253 48.707 12.188 1.00 9.39 167 GLU A N 1
ATOM 1276 C CA . GLU A 1 167 ? 17.774 49.270 13.445 1.00 10.23 167 GLU A CA 1
ATOM 1277 C C . GLU A 1 167 ? 19.307 49.405 13.428 1.00 10.70 167 GLU A C 1
ATOM 1278 O O . GLU A 1 167 ? 19.883 50.120 14.258 1.00 11.97 167 GLU A O 1
ATOM 1284 N N . CYS A 1 168 ? 19.953 48.724 12.486 1.00 10.65 168 CYS A N 1
ATOM 1285 C CA . CYS A 1 168 ? 21.406 48.838 12.268 1.00 10.70 168 CYS A CA 1
ATOM 1286 C C . CYS A 1 168 ? 21.725 49.962 11.285 1.00 10.88 168 CYS A C 1
ATOM 1287 O O . CYS A 1 168 ? 22.741 50.656 11.420 1.00 10.72 168 CYS A O 1
ATOM 1290 N N . ALA A 1 169 ? 20.858 50.122 10.289 1.00 10.59 169 ALA A N 1
ATOM 1291 C CA . ALA A 1 169 ? 21.044 51.129 9.245 1.00 10.48 169 ALA A CA 1
ATOM 1292 C C . ALA A 1 169 ? 20.749 52.548 9.713 1.00 10.75 169 ALA A C 1
ATOM 1293 O O . ALA A 1 169 ? 21.307 53.508 9.161 1.00 10.46 169 ALA A O 1
ATOM 1295 N N . CYS A 1 170 ? 19.854 52.674 10.697 1.00 10.94 170 CYS A N 1
ATOM 1296 C CA . CYS A 1 170 ? 19.339 53.971 11.141 1.00 11.32 170 CYS A CA 1
ATOM 1297 C C . CYS A 1 170 ? 19.947 54.409 12.471 1.00 12.01 170 CYS A C 1
ATOM 1298 O O . CYS A 1 170 ? 19.963 53.643 13.442 1.00 12.04 170 CYS A O 1
ATOM 1301 N N . CYS A 1 171 ? 20.416 55.653 12.518 1.00 12.47 171 CYS A N 1
ATOM 1302 C CA . CYS A 1 171 ? 21.070 56.182 13.717 1.00 13.15 171 CYS A CA 1
ATOM 1303 C C . CYS A 1 171 ? 20.116 56.772 14.774 1.00 12.83 171 CYS A C 1
ATOM 1304 O O . CYS A 1 171 ? 20.552 57.095 15.890 1.00 13.06 171 CYS A O 1
ATOM 1307 N N . SER A 1 172 ? 18.832 56.904 14.431 1.00 11.94 172 SER A N 1
ATOM 1308 C CA . SER A 1 172 ? 17.860 57.606 15.268 1.00 10.78 172 SER A CA 1
ATOM 1309 C C . SER A 1 172 ? 16.449 57.125 14.956 1.00 10.29 172 SER A C 1
ATOM 1310 O O . SER A 1 172 ? 16.213 56.517 13.902 1.00 9.58 172 SER A O 1
ATOM 1313 N N . LEU A 1 173 ? 15.513 57.435 15.851 1.00 9.70 173 LEU A N 1
ATOM 1314 C CA . LEU A 1 173 ? 14.108 57.158 15.598 1.00 10.35 173 LEU A CA 1
ATOM 1315 C C . LEU A 1 173 ? 13.633 57.904 14.340 1.00 10.04 173 LEU A C 1
ATOM 1316 O O . LEU A 1 173 ? 12.916 57.341 13.515 1.00 10.09 173 LEU A O 1
ATOM 1321 N N . ASP A 1 174 ? 14.048 59.156 14.186 1.00 9.74 174 ASP A N 1
ATOM 1322 C CA . ASP A 1 174 ? 13.684 59.912 12.975 1.00 10.39 174 ASP A CA 1
ATOM 1323 C C . ASP A 1 174 ? 14.154 59.209 11.695 1.00 9.87 174 ASP A C 1
ATOM 1324 O O . ASP A 1 174 ? 13.404 59.118 10.716 1.00 9.34 174 ASP A O 1
ATOM 1329 N N . ALA A 1 175 ? 15.393 58.715 11.704 1.00 9.32 175 ALA A N 1
ATOM 1330 C CA . ALA A 1 175 ? 15.952 58.009 10.543 1.00 9.64 175 ALA A CA 1
ATOM 1331 C C . ALA A 1 175 ? 15.150 56.730 10.266 1.00 9.79 175 ALA A C 1
ATOM 1332 O O . ALA A 1 175 ? 14.831 56.414 9.112 1.00 9.90 175 ALA A O 1
ATOM 1334 N N . TYR A 1 176 ? 14.790 56.027 11.338 1.00 9.55 176 TYR A N 1
ATOM 1335 C CA . TYR A 1 176 ? 13.983 54.810 11.229 1.00 9.51 176 TYR A CA 1
ATOM 1336 C C . TYR A 1 176 ? 12.594 55.107 10.646 1.00 9.47 176 TYR A C 1
ATOM 1337 O O . TYR A 1 176 ? 12.106 54.377 9.768 1.00 9.68 176 TYR A O 1
ATOM 1346 N N . ARG A 1 177 ? 11.969 56.183 11.119 1.00 9.42 177 ARG A N 1
ATOM 1347 C CA . ARG A 1 177 ? 10.649 56.601 10.629 1.00 9.36 177 ARG A CA 1
ATOM 1348 C C . ARG A 1 177 ? 10.681 56.910 9.124 1.00 8.65 177 ARG A C 1
ATOM 1349 O O . ARG A 1 177 ? 9.812 56.462 8.368 1.00 9.23 177 ARG A O 1
ATOM 1357 N N . ALA A 1 178 ? 11.697 57.649 8.688 1.00 8.56 178 ALA A N 1
ATOM 1358 C CA . ALA A 1 178 ? 11.851 57.959 7.256 1.00 8.15 178 ALA A CA 1
ATOM 1359 C C . ALA A 1 178 ? 12.144 56.701 6.420 1.00 8.60 178 ALA A C 1
ATOM 1360 O O . ALA A 1 178 ? 11.598 56.534 5.311 1.00 8.31 178 ALA A O 1
ATOM 1362 N N . ALA A 1 179 ? 12.977 55.810 6.963 1.00 8.52 179 ALA A N 1
ATOM 1363 C CA . ALA A 1 179 ? 13.322 54.572 6.270 1.00 8.72 179 ALA A CA 1
ATOM 1364 C C . ALA A 1 179 ? 12.070 53.727 6.014 1.00 8.75 179 ALA A C 1
ATOM 1365 O O . ALA A 1 179 ? 11.943 53.116 4.954 1.00 8.26 179 ALA A O 1
ATOM 1367 N N . LEU A 1 180 ? 11.136 53.710 6.969 1.00 9.02 180 LEU A N 1
ATOM 1368 C CA . LEU A 1 180 ? 9.886 52.956 6.775 1.00 8.80 180 LEU A CA 1
ATOM 1369 C C . LEU A 1 180 ? 9.072 53.520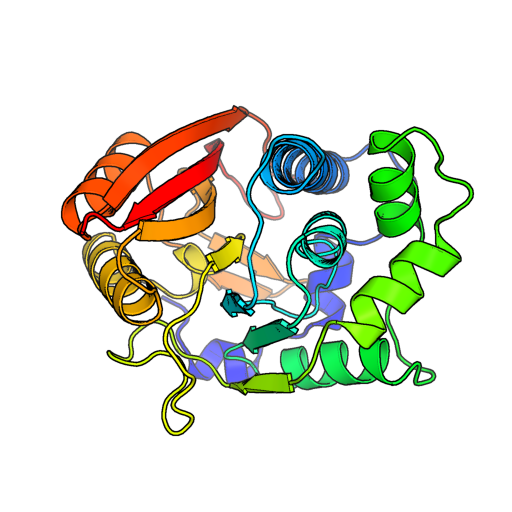 5.608 1.00 8.90 180 LEU A C 1
ATOM 1370 O O . LEU A 1 180 ? 8.480 52.761 4.830 1.00 8.56 180 LEU A O 1
ATOM 1375 N N . CYS A 1 181 ? 9.035 54.847 5.484 1.00 8.25 181 CYS A N 1
ATOM 1376 C CA . CYS A 1 181 ? 8.381 55.460 4.326 1.00 8.59 181 CYS A CA 1
ATOM 1377 C C . CYS A 1 181 ? 9.081 55.072 3.022 1.00 9.05 181 CYS A C 1
ATOM 1378 O O . CYS A 1 181 ? 8.422 54.878 1.996 1.00 9.19 181 CYS A O 1
ATOM 1381 N N . ASN A 1 182 ? 10.414 54.974 3.061 1.00 8.79 182 ASN A N 1
ATOM 1382 C CA . ASN A 1 182 ? 11.170 54.549 1.874 1.00 9.19 182 ASN A CA 1
ATOM 1383 C C . ASN A 1 182 ? 10.821 53.116 1.471 1.00 9.53 182 ASN A C 1
ATOM 1384 O O . ASN A 1 182 ? 10.671 52.813 0.282 1.00 10.27 182 ASN A O 1
ATOM 1389 N N . LEU A 1 183 ? 10.662 52.239 2.459 1.00 9.51 183 LEU A N 1
ATOM 1390 C CA . LEU A 1 183 ? 10.227 50.865 2.170 1.00 9.68 183 LEU A CA 1
ATOM 1391 C C . LEU A 1 183 ? 8.810 50.872 1.611 1.00 9.34 183 LEU A C 1
ATOM 1392 O O . LEU A 1 183 ? 8.511 50.119 0.689 1.00 9.60 183 LEU A O 1
ATOM 1397 N N . ALA A 1 184 ? 7.955 51.728 2.160 1.00 9.54 184 ALA A N 1
ATOM 1398 C CA . ALA A 1 184 ? 6.565 51.791 1.731 1.00 10.04 184 ALA A CA 1
ATOM 1399 C C . ALA A 1 184 ? 6.480 52.175 0.249 1.00 9.96 184 ALA A C 1
ATOM 1400 O O . ALA A 1 184 ? 5.584 51.715 -0.459 1.00 10.32 184 ALA A O 1
ATOM 1402 N N . SER A 1 185 ? 7.445 52.969 -0.221 1.00 10.28 185 SER A N 1
ATOM 1403 C CA . SER A 1 185 ? 7.467 53.401 -1.631 1.00 10.37 185 SER A CA 1
ATOM 1404 C C . SER A 1 185 ? 7.671 52.229 -2.601 1.00 10.15 185 SER A C 1
ATOM 1405 O O . SER A 1 185 ? 7.342 52.336 -3.782 1.00 10.32 185 SER A O 1
ATOM 1408 N N . LEU A 1 186 ? 8.240 51.128 -2.100 1.00 9.64 186 LEU A N 1
ATOM 1409 C CA . LEU A 1 186 ? 8.472 49.932 -2.921 1.00 9.51 186 LEU A CA 1
ATOM 1410 C C . LEU A 1 186 ? 7.229 49.051 -3.078 1.00 9.69 186 LEU A C 1
ATOM 1411 O O . LEU A 1 186 ? 7.225 48.107 -3.885 1.00 9.97 186 LEU A O 1
ATOM 1416 N N . LEU A 1 187 ? 6.175 49.354 -2.321 1.00 9.67 187 LEU A N 1
ATOM 1417 C CA . LEU A 1 187 ? 4.974 48.514 -2.318 1.00 9.61 187 LEU A CA 1
ATOM 1418 C C . LEU A 1 187 ? 3.833 49.036 -3.185 1.00 10.38 187 LEU A C 1
ATOM 1419 O O . LEU A 1 187 ? 3.575 50.253 -3.233 1.00 10.77 187 LEU A O 1
ATOM 1424 N N . LYS A 1 188 ? 3.110 48.100 -3.798 1.00 10.78 188 LYS A N 1
ATOM 1425 C CA . LYS A 1 188 ? 1.763 48.381 -4.314 1.00 11.39 188 LYS A CA 1
ATOM 1426 C C . LYS A 1 188 ? 0.863 48.836 -3.166 1.00 12.28 188 LYS A C 1
ATOM 1427 O O . LYS A 1 188 ? 1.034 48.382 -2.015 1.00 11.13 188 LYS A O 1
ATOM 1433 N N . PRO A 1 189 ? -0.131 49.697 -3.468 1.00 13.40 189 PRO A N 1
ATOM 1434 C CA . PRO A 1 189 ? -1.178 49.922 -2.471 1.00 13.81 189 PRO A CA 1
ATOM 1435 C C . PRO A 1 189 ? -1.795 48.565 -2.103 1.00 13.52 189 PRO A C 1
ATOM 1436 O O . PRO A 1 189 ? -2.036 47.734 -2.993 1.00 13.85 189 PRO A O 1
ATOM 1440 N N . GLY A 1 190 ? -2.008 48.325 -0.809 1.00 12.52 190 GLY A N 1
ATOM 1441 C CA . GLY A 1 190 ? -2.507 47.031 -0.336 1.00 12.49 190 GLY A CA 1
ATOM 1442 C C . GLY A 1 190 ? -1.414 45.991 -0.104 1.00 11.83 190 GLY A C 1
ATOM 1443 O O . GLY A 1 190 ? -1.678 44.921 0.453 1.00 12.23 190 GLY A O 1
ATOM 1444 N N . GLY A 1 191 ? -0.189 46.312 -0.525 1.00 11.54 191 GLY A N 1
ATOM 1445 C CA . GLY A 1 191 ? 0.975 45.440 -0.293 1.00 10.84 191 GLY A CA 1
ATOM 1446 C C . GLY A 1 191 ? 1.334 45.373 1.178 1.00 9.98 191 GLY A C 1
ATOM 1447 O O . GLY A 1 191 ? 0.853 46.176 1.979 1.00 9.85 191 GLY A O 1
ATOM 1448 N N . HIS A 1 192 ? 2.192 44.428 1.543 1.00 9.73 192 HIS A N 1
ATOM 1449 C CA . HIS A 1 192 ? 2.540 44.250 2.951 1.00 9.64 192 HIS A CA 1
ATOM 1450 C C . HIS A 1 192 ? 4.018 44.417 3.246 1.00 9.53 192 HIS A C 1
ATOM 1451 O O . HIS A 1 192 ? 4.874 43.999 2.464 1.00 9.24 192 HIS A O 1
ATOM 1458 N N . LEU A 1 193 ? 4.295 45.038 4.383 1.00 8.97 193 LEU A N 1
ATOM 1459 C CA . LEU A 1 193 ? 5.620 45.035 4.968 1.00 9.38 193 LEU A CA 1
ATOM 1460 C C . LEU A 1 193 ? 5.642 43.958 6.046 1.00 9.11 193 LEU A C 1
ATOM 1461 O O . LEU A 1 193 ? 4.721 43.874 6.853 1.00 9.20 193 LEU A O 1
ATOM 1466 N N . VAL A 1 194 ? 6.691 43.141 6.046 1.00 8.04 194 VAL A N 1
ATOM 1467 C CA . VAL A 1 194 ? 6.885 42.143 7.085 1.00 7.66 194 VAL A CA 1
ATOM 1468 C C . VAL A 1 194 ? 8.260 42.425 7.674 1.00 7.87 194 VAL A C 1
ATOM 1469 O O . VAL A 1 194 ? 9.251 42.455 6.950 1.00 7.71 194 VAL A O 1
ATOM 1473 N N . THR A 1 195 ? 8.324 42.666 8.973 1.00 7.90 195 THR A N 1
ATOM 1474 C CA . THR A 1 195 ? 9.586 43.106 9.569 1.00 8.58 195 THR A CA 1
ATOM 1475 C C . THR A 1 195 ? 9.750 42.584 10.976 1.00 9.26 195 THR A C 1
ATOM 1476 O O . THR A 1 195 ? 8.787 42.512 11.724 1.00 9.30 195 THR A O 1
ATOM 1480 N N . THR A 1 196 ? 10.987 42.250 11.330 1.00 9.12 196 THR A N 1
ATOM 1481 C CA . THR A 1 196 ? 11.323 41.923 12.710 1.00 9.69 196 THR A CA 1
ATOM 1482 C C . THR A 1 196 ? 12.376 42.913 13.162 1.00 9.75 196 THR A C 1
ATOM 1483 O O . THR A 1 196 ? 13.351 43.162 12.451 1.00 9.24 196 THR A O 1
ATOM 1487 N N . VAL A 1 197 ? 12.153 43.473 14.342 1.00 9.56 197 VAL A N 1
ATOM 1488 C CA . VAL A 1 197 ? 13.033 44.481 14.907 1.00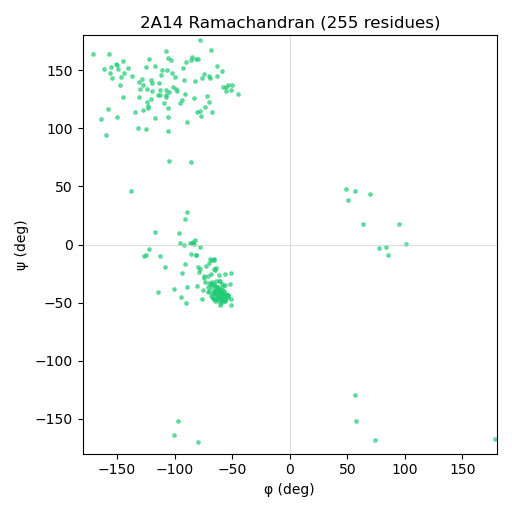 10.28 197 VAL A CA 1
ATOM 1489 C C . VAL A 1 197 ? 13.379 44.088 16.349 1.00 10.75 197 VAL A C 1
ATOM 1490 O O . VAL A 1 197 ? 12.498 43.696 17.113 1.00 9.49 197 VAL A O 1
ATOM 1494 N N . THR A 1 198 ? 14.662 44.174 16.694 1.00 11.18 198 THR A N 1
ATOM 1495 C CA . THR A 1 198 ? 15.102 43.981 18.077 1.00 12.54 198 THR A CA 1
ATOM 1496 C C . THR A 1 198 ? 14.910 45.279 18.854 1.00 12.41 198 THR A C 1
ATOM 1497 O O . THR A 1 198 ? 15.138 46.374 18.321 1.00 12.60 198 THR A O 1
ATOM 1501 N N . LEU A 1 199 ? 14.472 45.153 20.103 1.00 11.78 199 LEU A N 1
ATOM 1502 C CA . LEU A 1 199 ? 14.073 46.301 20.896 1.00 12.15 199 LEU A CA 1
ATOM 1503 C C . LEU A 1 199 ? 15.125 46.737 21.920 1.00 12.45 199 LEU A C 1
ATOM 1504 O O . LEU A 1 199 ? 15.878 45.906 22.456 1.00 12.97 199 LEU A O 1
ATOM 1509 N N . ARG A 1 200 ? 15.164 48.046 22.169 1.00 12.28 200 ARG A N 1
ATOM 1510 C CA . ARG A 1 200 ? 16.062 48.650 23.158 1.00 12.83 200 ARG A CA 1
ATOM 1511 C C . ARG A 1 200 ? 17.518 48.216 22.990 1.00 12.40 200 ARG A C 1
ATOM 1512 O O . ARG A 1 200 ? 18.216 48.012 23.977 1.00 13.67 200 ARG A O 1
ATOM 1520 N N . LEU A 1 201 ? 17.966 48.080 21.747 1.00 11.99 201 LEU A N 1
ATOM 1521 C CA . LEU A 1 201 ? 19.317 47.598 21.462 1.00 12.24 201 LEU A CA 1
ATOM 1522 C C . LEU A 1 201 ? 20.208 48.746 20.995 1.00 12.42 201 LEU A C 1
ATOM 1523 O O . LEU A 1 201 ? 19.913 49.365 19.967 1.00 12.08 201 LEU A O 1
ATOM 1528 N N . PRO A 1 202 ? 21.273 49.062 21.759 1.00 13.09 202 PRO A N 1
ATOM 1529 C CA . PRO A 1 202 ? 22.158 50.181 21.397 1.00 13.12 202 PRO A CA 1
ATOM 1530 C C . PRO A 1 202 ? 23.365 49.831 20.509 1.00 12.72 202 PRO A C 1
ATOM 1531 O O . PRO A 1 202 ? 23.978 50.727 19.905 1.00 12.45 202 PRO A O 1
ATOM 1535 N N . SER A 1 203 ? 23.699 48.544 20.429 1.00 12.38 203 SER A N 1
ATOM 1536 C CA . SER A 1 203 ? 24.868 48.084 19.676 1.00 12.42 203 SER A CA 1
ATOM 1537 C C . SER A 1 203 ? 24.848 46.570 19.586 1.00 12.14 203 SER A C 1
ATOM 1538 O O . SER A 1 203 ? 24.135 45.905 20.341 1.00 12.08 203 SER A O 1
ATOM 1541 N N . TYR A 1 204 ? 25.642 46.024 18.670 1.00 11.83 204 TYR A N 1
ATOM 1542 C CA . TYR A 1 204 ? 25.750 44.570 18.535 1.00 12.35 204 TYR A CA 1
ATOM 1543 C C . TYR A 1 204 ? 27.135 44.193 18.052 1.00 12.12 204 TYR A C 1
ATOM 1544 O O . TYR A 1 204 ? 27.780 44.987 17.355 1.00 12.13 204 TYR A O 1
ATOM 1553 N N . MET A 1 205 ? 27.587 42.998 18.435 1.00 11.94 205 MET A N 1
ATOM 1554 C CA . MET A 1 205 ? 28.907 42.507 18.038 1.00 12.06 205 MET A CA 1
ATOM 1555 C C . MET A 1 205 ? 28.818 41.705 16.749 1.00 11.70 205 MET A C 1
ATOM 1556 O O . MET A 1 205 ? 27.860 40.964 16.538 1.00 11.71 205 MET A O 1
ATOM 1561 N N . VAL A 1 206 ? 29.823 41.869 15.893 1.00 12.04 206 VAL A N 1
ATOM 1562 C CA . VAL A 1 206 ? 30.004 41.025 14.720 1.00 11.92 206 VAL A CA 1
ATOM 1563 C C . VAL A 1 206 ? 31.423 40.480 14.874 1.00 12.83 206 VAL A C 1
ATOM 1564 O O . VAL A 1 206 ? 32.404 41.175 14.595 1.00 12.42 206 VAL A O 1
ATOM 1568 N N . GLY A 1 207 ? 31.529 39.251 15.370 1.00 13.60 207 GLY A N 1
ATOM 1569 C CA . GLY A 1 207 ? 32.815 38.767 15.867 1.00 14.87 207 GLY A CA 1
ATOM 1570 C C . GLY A 1 207 ? 33.305 39.731 16.938 1.00 15.72 207 GLY A C 1
ATOM 1571 O O . GLY A 1 207 ? 32.547 40.102 17.838 1.00 15.91 207 GLY A O 1
ATOM 1572 N N . LYS A 1 208 ? 34.552 40.178 16.821 1.00 16.43 208 LYS A N 1
ATOM 1573 C CA . LYS A 1 208 ? 35.137 41.072 17.836 1.00 18.13 208 LYS A CA 1
ATOM 1574 C C . LYS A 1 208 ? 34.853 42.565 17.593 1.00 17.46 208 LYS A C 1
ATOM 1575 O O . LYS A 1 208 ? 35.286 43.428 18.369 1.00 17.72 208 LYS A O 1
ATOM 1581 N N . ARG A 1 209 ? 34.109 42.866 16.531 1.00 16.72 209 ARG A N 1
ATOM 1582 C CA . ARG A 1 209 ? 33.842 44.250 16.148 1.00 16.93 209 ARG A CA 1
ATOM 1583 C C . ARG A 1 209 ? 32.448 44.704 16.584 1.00 16.43 209 ARG A C 1
ATOM 1584 O O . ARG A 1 209 ? 31.473 43.979 16.399 1.00 16.46 209 ARG A O 1
ATOM 1592 N N . GLU A 1 210 ? 32.359 45.906 17.146 1.00 15.94 210 GLU A N 1
ATOM 1593 C CA . GLU A 1 210 ? 31.071 46.448 17.572 1.00 15.40 210 GLU A CA 1
ATOM 1594 C C . GLU A 1 210 ? 30.483 47.405 16.531 1.00 14.75 210 GLU A C 1
ATOM 1595 O O . GLU A 1 210 ? 31.175 48.310 16.041 1.00 14.23 210 GLU A O 1
ATOM 1601 N N . PHE A 1 211 ? 29.203 47.199 16.216 1.00 13.58 211 PHE A N 1
ATOM 1602 C CA . PHE A 1 211 ? 28.446 48.093 15.346 1.00 13.11 211 PHE A CA 1
ATOM 1603 C C . PHE A 1 211 ? 27.285 48.709 16.131 1.00 12.92 211 PHE A C 1
ATOM 1604 O O . PHE A 1 211 ? 26.797 48.115 17.093 1.00 12.83 211 PHE A O 1
ATOM 1612 N N . SER A 1 212 ? 26.842 49.892 15.711 1.00 12.58 212 SER A N 1
ATOM 1613 C CA . SER A 1 212 ? 25.805 50.608 16.450 1.00 12.71 212 SER A CA 1
ATOM 1614 C C . SER A 1 212 ? 24.416 50.087 16.105 1.00 12.86 212 SER A C 1
ATOM 1615 O O . SER A 1 212 ? 24.222 49.437 15.073 1.00 13.10 212 SER A O 1
ATOM 1618 N N . CYS A 1 213 ? 23.461 50.357 16.987 1.00 13.20 213 CYS A N 1
ATOM 1619 C CA . CYS A 1 213 ? 22.042 50.167 16.686 1.00 13.52 213 CYS A CA 1
ATOM 1620 C C . CYS A 1 213 ? 21.277 51.320 17.284 1.00 12.87 213 CYS A C 1
ATOM 1621 O O . CYS A 1 213 ? 21.688 51.876 18.309 1.00 12.97 213 CYS A O 1
ATOM 1624 N N . VAL A 1 214 ? 20.144 51.662 16.676 1.00 11.63 214 VAL A N 1
ATOM 1625 C CA . VAL A 1 214 ? 19.211 52.570 17.329 1.00 10.96 214 VAL A CA 1
ATOM 1626 C C . VAL A 1 214 ? 18.326 51.795 18.308 1.00 10.99 214 VAL A C 1
ATOM 1627 O O . VAL A 1 214 ? 17.707 50.780 17.946 1.00 11.04 214 VAL A O 1
ATOM 1631 N N . ALA A 1 215 ? 18.314 52.255 19.556 1.00 10.20 215 ALA A N 1
ATOM 1632 C CA . ALA A 1 215 ? 17.513 51.619 20.600 1.00 10.88 215 ALA A CA 1
ATOM 1633 C C . ALA A 1 215 ? 16.077 52.095 20.473 1.00 10.81 215 ALA A C 1
ATOM 1634 O O . ALA A 1 215 ? 15.786 53.287 20.676 1.00 10.85 215 ALA A O 1
ATOM 1636 N N . LEU A 1 216 ? 15.192 51.160 20.129 1.00 10.83 216 LEU A N 1
ATOM 1637 C CA . LEU A 1 216 ? 13.781 51.448 19.841 1.00 10.78 216 LEU A CA 1
ATOM 1638 C C . LEU A 1 216 ? 12.865 50.703 20.805 1.00 11.15 216 LEU A C 1
ATOM 1639 O O . LEU A 1 216 ? 13.101 49.535 21.105 1.00 10.79 216 LEU A O 1
ATOM 1644 N N . GLU A 1 217 ? 11.817 51.377 21.262 1.00 11.16 217 GLU A N 1
ATOM 1645 C CA . GLU A 1 217 ? 10.757 50.720 22.029 1.00 11.76 217 GLU A CA 1
ATOM 1646 C C . GLU A 1 217 ? 9.676 50.302 21.056 1.00 10.98 217 GLU A C 1
ATOM 1647 O O . GLU A 1 217 ? 9.472 50.963 20.028 1.00 10.54 217 GLU A O 1
ATOM 1653 N N . LYS A 1 218 ? 8.936 49.246 21.378 1.00 10.33 218 LYS A N 1
ATOM 1654 C CA . LYS A 1 218 ? 7.925 48.781 20.427 1.00 10.19 218 LYS A CA 1
ATOM 1655 C C . LYS A 1 218 ? 6.808 49.794 20.180 1.00 9.89 218 LYS A C 1
ATOM 1656 O O . LYS A 1 218 ? 6.275 49.861 19.072 1.00 9.67 218 LYS A O 1
ATOM 1662 N N . GLY A 1 219 ? 6.474 50.600 21.189 1.00 9.84 219 GLY A N 1
ATOM 1663 C CA . GLY A 1 219 ? 5.510 51.684 21.000 1.00 9.77 219 GLY A CA 1
ATOM 1664 C C . GLY A 1 219 ? 5.965 52.647 19.907 1.00 9.58 219 GLY A C 1
ATOM 1665 O O . GLY A 1 219 ? 5.161 53.070 19.076 1.00 9.98 219 GLY A O 1
ATOM 1666 N N . GLU A 1 220 ? 7.256 52.993 19.927 1.00 9.41 220 GLU A N 1
ATOM 1667 C CA . GLU A 1 220 ? 7.861 53.878 18.924 1.00 9.40 220 GLU A CA 1
ATOM 1668 C C . GLU A 1 220 ? 7.818 53.248 17.535 1.00 9.30 220 GLU A C 1
ATOM 1669 O O . GLU A 1 220 ? 7.451 53.905 16.551 1.00 9.28 220 GLU A O 1
ATOM 1675 N N . VAL A 1 221 ? 8.204 51.976 17.464 1.00 8.91 221 VAL A N 1
ATOM 1676 C CA . VAL A 1 221 ? 8.156 51.219 16.205 1.00 8.72 221 VAL A CA 1
ATOM 1677 C C . VAL A 1 221 ? 6.728 51.215 15.647 1.00 8.54 221 VAL A C 1
ATOM 1678 O O . VAL A 1 221 ? 6.495 51.532 14.468 1.00 8.01 221 VAL A O 1
ATOM 1682 N N . GLU A 1 222 ? 5.776 50.887 16.514 1.00 8.31 222 GLU A N 1
ATOM 1683 C CA . GLU A 1 222 ? 4.370 50.817 16.128 1.00 7.98 222 GLU A CA 1
ATOM 1684 C C . GLU A 1 222 ? 3.872 52.158 15.591 1.00 8.46 222 GLU A C 1
ATOM 1685 O O . GLU A 1 222 ? 3.258 52.197 14.530 1.00 9.19 222 GLU A O 1
ATOM 1691 N N . GLN A 1 223 ? 4.178 53.250 16.291 1.00 8.45 223 GLN A N 1
ATOM 1692 C CA . GLN A 1 223 ? 3.791 54.583 15.819 1.00 9.12 223 GLN A CA 1
ATOM 1693 C C . GLN A 1 223 ? 4.426 54.897 14.461 1.00 8.82 223 GLN A C 1
ATOM 1694 O O . GLN A 1 223 ? 3.774 55.483 13.584 1.00 9.46 223 GLN A O 1
ATOM 1700 N N . ALA A 1 224 ? 5.703 54.533 14.312 1.00 8.81 224 ALA A N 1
ATOM 1701 C CA . ALA A 1 224 ? 6.468 54.772 13.076 1.00 8.45 224 ALA A CA 1
ATOM 1702 C C . ALA A 1 224 ? 5.818 54.068 11.886 1.00 8.38 224 ALA A C 1
ATOM 1703 O O . ALA A 1 224 ? 5.716 54.630 10.783 1.00 8.11 224 ALA A O 1
ATOM 1705 N N . VAL A 1 225 ? 5.354 52.836 12.123 1.00 7.92 225 VAL A N 1
ATOM 1706 C CA . VAL A 1 225 ? 4.697 52.043 11.094 1.00 7.63 225 VAL A CA 1
ATOM 1707 C C . VAL A 1 225 ? 3.382 52.705 10.660 1.00 8.04 225 VAL A C 1
ATOM 1708 O O . VAL A 1 225 ? 3.144 52.872 9.470 1.00 7.92 225 VAL A O 1
ATOM 1712 N N . LEU A 1 226 ? 2.550 53.094 11.625 1.00 8.31 226 LEU A N 1
ATOM 1713 C CA . LEU A 1 226 ? 1.312 53.807 11.302 1.00 9.01 226 LEU A CA 1
ATOM 1714 C C . LEU A 1 226 ? 1.617 55.086 10.513 1.00 9.47 226 LEU A C 1
ATOM 1715 O O . LEU A 1 226 ? 0.965 55.362 9.486 1.00 9.92 226 LEU A O 1
ATOM 1720 N N . ASP A 1 227 ? 2.603 55.846 10.990 1.00 9.58 227 ASP A N 1
ATOM 1721 C CA . ASP A 1 227 ? 2.963 57.139 10.387 1.00 10.20 227 ASP A CA 1
ATOM 1722 C C . ASP A 1 227 ? 3.537 57.013 8.964 1.00 10.96 227 ASP A C 1
ATOM 1723 O O . ASP A 1 227 ? 3.490 57.984 8.183 1.00 11.58 227 ASP A O 1
ATOM 1728 N N . ALA A 1 228 ? 4.047 55.827 8.623 1.00 10.53 228 ALA A N 1
ATOM 1729 C CA . ALA A 1 228 ? 4.548 55.552 7.261 1.00 10.36 228 ALA A CA 1
ATOM 1730 C C . ALA A 1 228 ? 3.443 55.169 6.270 1.00 10.47 228 ALA A C 1
ATOM 1731 O O . ALA A 1 228 ? 3.724 54.877 5.107 1.00 10.88 228 ALA A O 1
ATOM 1733 N N . GLY A 1 229 ? 2.185 55.206 6.712 1.00 10.18 229 GLY A N 1
ATOM 1734 C CA . GLY A 1 229 ? 1.060 54.941 5.812 1.00 10.16 229 GLY A CA 1
ATOM 1735 C C . GLY A 1 229 ? 0.577 53.503 5.824 1.00 10.35 229 GLY A C 1
ATOM 1736 O O . GLY A 1 229 ? -0.126 53.080 4.901 1.00 11.01 229 GLY A O 1
ATOM 1737 N N . PHE A 1 230 ? 0.943 52.759 6.864 1.00 9.86 230 PHE A N 1
ATOM 1738 C CA . PHE A 1 230 ? 0.495 51.370 7.035 1.00 9.85 230 PHE A CA 1
ATOM 1739 C C . PHE A 1 230 ? -0.555 51.305 8.131 1.00 9.89 230 PHE A C 1
ATOM 1740 O O . PHE A 1 230 ? -0.619 52.189 8.983 1.00 9.98 230 PHE A O 1
ATOM 1748 N N . ASP A 1 231 ? -1.340 50.233 8.142 1.00 9.69 231 ASP A N 1
ATOM 1749 C CA . ASP A 1 231 ? -1.907 49.781 9.408 1.00 10.26 231 ASP A CA 1
ATOM 1750 C C . ASP A 1 231 ? -1.192 48.497 9.827 1.00 10.38 231 ASP A C 1
ATOM 1751 O O . ASP A 1 231 ? -0.465 47.893 9.019 1.00 10.88 231 ASP A O 1
ATOM 1756 N N . ILE A 1 232 ? -1.379 48.091 11.076 1.00 9.72 232 ILE A N 1
ATOM 1757 C CA . ILE A 1 232 ? -0.795 46.841 11.575 1.00 9.60 232 ILE A CA 1
ATOM 1758 C C . ILE A 1 232 ? -1.827 45.711 11.404 1.00 9.62 232 ILE A C 1
ATOM 1759 O O . ILE A 1 232 ? -2.972 45.811 11.879 1.00 9.37 232 ILE A O 1
ATOM 1764 N N . GLU A 1 233 ? -1.409 44.654 10.707 1.00 8.93 233 GLU A N 1
ATOM 1765 C CA . GLU A 1 233 ? -2.268 43.509 10.407 1.00 9.05 233 GLU A CA 1
ATOM 1766 C C . GLU A 1 233 ? -1.974 42.335 11.351 1.00 8.47 233 GLU A C 1
ATOM 1767 O O . GLU A 1 233 ? -2.878 41.618 11.762 1.00 8.69 233 GLU A O 1
ATOM 1773 N N . GLN A 1 234 ? -0.700 42.126 11.679 1.00 8.04 234 GLN A N 1
ATOM 1774 C CA . GLN A 1 234 ? -0.326 41.140 12.704 1.00 7.66 234 GLN A CA 1
ATOM 1775 C C . GLN A 1 234 ? 0.874 41.679 13.478 1.00 8.15 234 GLN A C 1
ATOM 1776 O O . GLN A 1 234 ? 1.690 42.409 12.926 1.00 7.78 234 GLN A O 1
ATOM 1782 N N . LEU A 1 235 ? 0.954 41.343 14.763 1.00 8.18 235 LEU A N 1
ATOM 1783 C CA . LEU A 1 235 ? 2.111 41.726 15.573 1.00 8.63 235 LEU A CA 1
ATOM 1784 C C . LEU A 1 235 ? 2.387 40.601 16.558 1.00 9.22 235 LEU A C 1
ATOM 1785 O O . LEU A 1 235 ? 1.485 40.147 17.263 1.00 9.11 235 LEU A O 1
ATOM 1790 N N . LEU A 1 236 ? 3.630 40.139 16.547 1.00 9.38 236 LEU A N 1
ATOM 1791 C CA . LEU A 1 236 ? 4.058 39.005 17.361 1.00 11.03 236 LEU A CA 1
ATOM 1792 C C . LEU A 1 236 ? 5.276 39.465 18.142 1.00 11.21 236 LEU A C 1
ATOM 1793 O O . LEU A 1 236 ? 6.312 39.786 17.561 1.00 11.63 236 LEU A O 1
ATOM 1798 N N . HIS A 1 237 ? 5.149 39.507 19.460 1.00 11.22 237 HIS A N 1
ATOM 1799 C CA . HIS A 1 237 ? 6.252 39.933 20.318 1.00 11.10 237 HIS A CA 1
ATOM 1800 C C . HIS A 1 237 ? 6.765 38.748 21.138 1.00 10.94 237 HIS A C 1
ATOM 1801 O O . HIS A 1 237 ? 5.997 37.863 21.519 1.00 11.43 237 HIS A O 1
ATOM 1808 N N . SER A 1 238 ? 8.069 38.753 21.383 1.00 11.08 238 SER A N 1
ATOM 1809 C CA . SER A 1 238 ? 8.698 37.795 22.296 1.00 11.13 238 SER A CA 1
ATOM 1810 C C . SER A 1 238 ? 9.705 38.527 23.174 1.00 11.26 238 SER A C 1
ATOM 1811 O O . SER A 1 238 ? 10.365 39.469 22.721 1.00 10.97 238 SER A O 1
ATOM 1814 N N . PRO A 1 239 ? 9.844 38.098 24.440 1.00 11.44 239 PRO A N 1
ATOM 1815 C CA . PRO A 1 239 ? 10.862 38.702 25.289 1.00 11.71 239 PRO A CA 1
ATOM 1816 C C . PRO A 1 239 ? 12.258 38.163 24.979 1.00 11.92 239 PRO A C 1
ATOM 1817 O O . PRO A 1 239 ? 13.221 38.614 25.601 1.00 12.82 239 PRO A O 1
ATOM 1821 N N . GLN A 1 240 ? 12.360 37.220 24.038 1.00 12.12 240 GLN A N 1
ATOM 1822 C CA . GLN A 1 240 ? 13.630 36.546 23.739 1.00 11.93 240 GLN A CA 1
ATOM 1823 C C . GLN A 1 240 ? 14.777 37.533 23.493 1.00 12.86 240 GLN A C 1
ATOM 1824 O O . GLN A 1 240 ? 14.625 38.513 22.752 1.00 12.65 240 GLN A O 1
ATOM 1830 N N . SER A 1 241 ? 15.918 37.276 24.120 1.00 12.66 241 SER A N 1
ATOM 1831 C CA . SER A 1 241 ? 17.085 38.131 23.946 1.00 13.39 241 SER A CA 1
ATOM 1832 C C . SER A 1 241 ? 18.251 37.300 23.434 1.00 12.45 241 SER A C 1
ATOM 1833 O O . SER A 1 241 ? 18.267 36.084 23.586 1.00 11.25 241 SER A O 1
ATOM 1836 N N . TYR A 1 242 ? 19.222 37.972 22.832 1.00 11.47 242 TYR A N 1
ATOM 1837 C CA . TYR A 1 242 ? 20.483 37.324 22.482 1.00 10.88 242 TYR A CA 1
ATOM 1838 C C . TYR A 1 242 ? 21.342 37.202 23.739 1.00 10.98 242 TYR A C 1
ATOM 1839 O O . TYR A 1 242 ? 20.960 37.709 24.799 1.00 11.21 242 TYR A O 1
ATOM 1848 N N . SER A 1 243 ? 22.504 36.551 23.629 1.00 10.78 243 SER A N 1
ATOM 1849 C CA . SER A 1 243 ? 23.521 36.716 24.669 1.00 11.57 243 SER A CA 1
ATOM 1850 C C . SER A 1 243 ? 23.810 38.210 24.823 1.00 11.34 243 SER A C 1
ATOM 1851 O O . SER A 1 243 ? 24.023 38.899 23.814 1.00 10.60 243 SER A O 1
ATOM 1854 N N . VAL A 1 244 ? 23.827 38.710 26.059 1.00 11.37 244 VAL A N 1
ATOM 1855 C CA . VAL A 1 244 ? 24.073 40.154 26.266 1.00 12.65 244 VAL A CA 1
ATOM 1856 C C . VAL A 1 244 ? 25.469 40.587 25.807 1.00 13.17 244 VAL A C 1
ATOM 1857 O O . VAL A 1 244 ? 25.714 41.777 25.551 1.00 13.29 244 VAL A O 1
ATOM 1861 N N . THR A 1 245 ? 26.380 39.620 25.701 1.00 12.91 245 THR A N 1
ATOM 1862 C CA . THR A 1 245 ? 27.731 39.881 25.201 1.00 13.84 245 THR A CA 1
ATOM 1863 C C . THR A 1 245 ? 27.725 40.184 23.698 1.00 13.62 245 THR A C 1
ATOM 1864 O O . THR A 1 245 ? 28.606 40.887 23.205 1.00 14.51 245 THR A O 1
ATOM 1868 N N . ASN A 1 246 ? 26.731 39.653 22.987 1.00 12.64 246 ASN A N 1
ATOM 1869 C CA . ASN A 1 246 ? 26.556 39.921 21.564 1.00 12.21 246 ASN A CA 1
ATOM 1870 C C . ASN A 1 246 ? 25.676 41.127 21.329 1.00 12.28 246 ASN A C 1
ATOM 1871 O O . ASN A 1 246 ? 26.042 42.023 20.565 1.00 12.25 246 ASN A O 1
ATOM 1876 N N . ALA A 1 247 ? 24.513 41.137 21.980 1.00 11.49 247 ALA A N 1
ATOM 1877 C CA . ALA A 1 247 ? 23.497 42.157 21.709 1.00 11.83 247 ALA A CA 1
ATOM 1878 C C . ALA A 1 247 ? 22.487 42.165 22.840 1.00 11.88 247 ALA A C 1
ATOM 1879 O O . ALA A 1 247 ? 21.677 41.249 22.958 1.00 11.72 247 ALA A O 1
ATOM 1881 N N . ALA A 1 248 ? 22.543 43.221 23.654 1.00 11.74 248 ALA A N 1
ATOM 1882 C CA . ALA A 1 248 ? 21.735 43.342 24.853 1.00 12.89 248 ALA A CA 1
ATOM 1883 C C . ALA A 1 248 ? 20.367 43.940 24.526 1.00 12.99 248 ALA A C 1
ATOM 1884 O O . ALA A 1 248 ? 20.079 45.091 24.857 1.00 13.55 248 ALA A O 1
ATOM 1886 N N . ASN A 1 249 ? 19.533 43.161 23.846 1.00 12.98 249 ASN A N 1
ATOM 1887 C CA . ASN A 1 249 ? 18.202 43.635 23.466 1.00 13.44 249 ASN A CA 1
ATOM 1888 C C . ASN A 1 249 ? 17.156 43.308 24.529 1.00 14.18 249 ASN A C 1
ATOM 1889 O O . ASN A 1 249 ? 17.354 42.394 25.344 1.00 15.04 249 ASN A O 1
ATOM 1894 N N . ASN A 1 250 ? 16.060 44.068 24.521 1.00 13.43 250 ASN A N 1
ATOM 1895 C CA . ASN A 1 250 ? 14.906 43.805 25.371 1.00 13.87 250 ASN A CA 1
ATOM 1896 C C . ASN A 1 250 ? 13.769 43.214 24.549 1.00 13.07 250 ASN A C 1
ATOM 1897 O O . ASN A 1 250 ? 12.760 43.883 24.274 1.00 13.18 250 ASN A O 1
ATOM 1902 N N . GLY A 1 251 ? 13.939 41.960 24.143 1.00 12.42 251 GLY A N 1
ATOM 1903 C CA . GLY A 1 251 ? 12.942 41.299 23.311 1.00 12.26 251 GLY A CA 1
ATOM 1904 C C . GLY A 1 251 ? 12.930 41.764 21.860 1.00 12.13 251 GLY A C 1
ATOM 1905 O O . GLY A 1 251 ? 13.831 42.475 21.389 1.00 11.37 251 GLY A O 1
ATOM 1906 N N . VAL A 1 252 ? 11.877 41.353 21.163 1.00 12.21 252 VAL A N 1
ATOM 1907 C CA . VAL A 1 252 ? 11.826 41.416 19.714 1.00 12.57 252 VAL A CA 1
ATOM 1908 C C . VAL A 1 252 ? 10.370 41.454 19.245 1.00 13.06 252 VAL A C 1
ATOM 1909 O O . VAL A 1 252 ? 9.491 40.872 19.884 1.00 12.68 252 VAL A O 1
ATOM 1913 N N . CYS A 1 253 ? 10.134 42.147 18.132 1.00 14.40 253 CYS A N 1
ATOM 1914 C CA . CYS A 1 253 ? 8.794 42.354 17.611 1.00 14.22 253 CYS A CA 1
ATOM 1915 C C . CYS A 1 253 ? 8.772 42.021 16.128 1.00 13.45 253 CYS A C 1
ATOM 1916 O O . CYS A 1 253 ? 9.594 42.542 15.381 1.00 12.44 253 CYS A O 1
ATOM 1919 N N . CYS A 1 254 ? 7.844 41.149 15.710 1.00 12.52 254 CYS A N 1
ATOM 1920 C CA . CYS A 1 254 ? 7.592 40.902 14.290 1.00 11.63 254 CYS A CA 1
ATOM 1921 C C . CYS A 1 254 ? 6.262 41.534 13.897 1.00 11.26 254 CYS A C 1
ATOM 1922 O O . CYS A 1 254 ? 5.240 41.272 14.538 1.00 11.91 254 CYS A O 1
ATOM 1925 N N . ILE A 1 255 ? 6.277 42.359 12.852 1.00 10.19 255 ILE A N 1
ATOM 1926 C CA . ILE A 1 255 ? 5.084 43.103 12.437 1.00 9.99 255 ILE A CA 1
ATOM 1927 C C . ILE A 1 255 ? 4.757 42.812 10.980 1.00 9.53 255 ILE A C 1
ATOM 1928 O O . ILE A 1 255 ? 5.641 42.844 10.121 1.00 8.41 255 ILE A O 1
ATOM 1933 N N . VAL A 1 256 ? 3.478 42.543 10.722 1.00 8.68 256 VAL A N 1
ATOM 1934 C CA . VAL A 1 256 ? 2.962 42.480 9.363 1.00 8.98 256 VAL A CA 1
ATOM 1935 C C . VAL A 1 256 ? 2.078 43.710 9.219 1.00 9.10 256 VAL A C 1
ATOM 1936 O O . VAL A 1 256 ? 1.131 43.900 9.997 1.00 9.00 256 VAL A O 1
ATOM 1940 N N . ALA A 1 257 ? 2.399 44.555 8.244 1.00 9.03 257 ALA A N 1
ATOM 1941 C CA . ALA A 1 257 ? 1.695 45.828 8.085 1.00 9.43 257 ALA A CA 1
ATOM 1942 C C . ALA A 1 257 ? 1.214 45.958 6.652 1.00 9.81 257 ALA A C 1
ATOM 1943 O O . ALA A 1 257 ? 1.906 45.526 5.725 1.00 10.09 257 ALA A O 1
ATOM 1945 N N . ARG A 1 258 ? 0.028 46.535 6.474 1.00 9.83 258 ARG A N 1
ATOM 1946 C CA . ARG A 1 258 ? -0.567 46.704 5.145 1.00 10.66 258 ARG A CA 1
ATOM 1947 C C . ARG A 1 258 ? -0.509 48.165 4.734 1.00 11.36 258 ARG A C 1
ATOM 1948 O O . ARG A 1 258 ? -0.919 49.042 5.497 1.00 10.58 258 ARG A O 1
ATOM 1956 N N . LYS A 1 259 ? 0.008 48.411 3.534 1.00 11.65 259 LYS A N 1
ATOM 1957 C CA . LYS A 1 259 ? 0.079 49.764 2.982 1.00 12.47 259 LYS A CA 1
ATOM 1958 C C . LYS A 1 259 ? -1.328 50.176 2.578 1.00 13.94 259 LYS A C 1
ATOM 1959 O O . LYS A 1 259 ? -1.963 49.535 1.730 1.00 12.41 259 LYS A O 1
ATOM 1965 N N . LYS A 1 260 ? -1.825 51.229 3.215 1.00 15.95 260 LYS A N 1
ATOM 1966 C CA . LYS A 1 260 ? -3.206 51.642 2.994 1.00 19.78 260 LYS A CA 1
ATOM 1967 C C . LYS A 1 260 ? -3.374 52.271 1.616 1.00 21.84 260 LYS A C 1
ATOM 1968 O O . LYS A 1 260 ? -2.611 53.176 1.259 1.00 22.17 260 LYS A O 1
ATOM 1974 N N . PRO A 1 261 ? -4.364 51.775 0.837 1.00 23.99 261 PRO A N 1
ATOM 1975 C CA . PRO A 1 261 ? -4.705 52.273 -0.504 1.00 25.32 261 PRO A CA 1
ATOM 1976 C C . PRO A 1 261 ? -5.552 53.536 -0.443 1.00 26.21 261 PRO A C 1
ATOM 1977 O O . PRO A 1 261 ? -6.278 53.738 0.535 1.00 27.77 261 PRO A O 1
#

Radius of gyration: 16.64 Å; Cα contacts (8 Å, |Δi|>4): 540; chains: 1; bounding box: 40×44×37 Å

GO terms:
  GO:0005829 cytosol (C, IDA)
  GO:0030748 amine N-methyltransferase activity (F, IDA)
  GO:0009308 amine metabolic process (P, IDA)
  GO:0032259 methylation (P, IDA)
  GO:0005515 protein binding (F, IPI)

Sequence (257 aa):
FTGGDEYQKHFLPRDYLATYYSFDGSPSPEAEMLKFNLECLHKTFGPGGLQGDTLIDIGSGPTIYQVLAACDSFQDITLSDFTDRNREELEKWLKKEPGAYDWTPAVKFACELEGNSGRWEEKEEKLRAAVKRVLKCDVHLGNPLAPAVLPLADCVLTLLAMECACCSLDAYRAALCNLASLLKPGGHLVTTVTLRLPSYMVGKREFSCVALEKGEVEQAVLDAGFDIEQLLHSPQSYSVTNAANNGVCCIVARKKP

Organism: Homo sapiens (NCBI:txid9606)

InterPro domains:
  IPR000940 Methyltransferase, NNMT/PNMT/TEMT [PF01234] (4-259)
  IPR000940 Methyltransferase, NNMT/PNMT/TEMT [PIRSF000384] (4-260)
  IPR000940 Methyltransferase, NNMT/PNMT/TEMT [PS51681] (8-262)
  IPR000940 Methyltransferase, NNMT/PNMT/TEMT [PTHR10867] (4-260)
  IPR025820 Methyltransferase NNMT/PNMT/TEMT, conserved site [PS01100] (59-75)
  IPR029063 S-adenosyl-L-methionine-dependent methyltransferase superfamily [G3DSA:3.40.50.150] (1-263)
  IPR029063 S-adenosyl-L-methionine-dependent methyltransferase superfamily [SSF53335] (6-260)
  IPR053384 SAM-dependent methyltransferase [NF041360] (34-233)

Nearest PDB structures (foldseek):
  2a14-assembly1_A  TM=1.004E+00  e=7.398E-57  Homo sapiens
  5xvq-assembly2_B  TM=9.837E-01  e=2.011E-37  Macaca mulatta
  7nbq-assembly1_A  TM=9.820E-01  e=1.193E-36  Homo sapiens
  7rkl-assembly1_A  TM=9.795E-01  e=1.124E-36  Homo sapiens
  7sok-assembly1_C  TM=9.817E-01  e=3.472E-36  Homo sapiens

CATH classification: 3.40.50.150

Solvent-accessible surface area: 10825 Å² total; per-residue (Å²): 116,31,39,32,129,47,25,56,144,61,9,77,9,106,53,27,0,66,25,10,11,57,56,103,81,48,136,30,52,20,33,65,2,15,81,26,1,7,67,2,1,44,135,10,2,12,132,93,30,22,150,25,83,32,1,3,0,1,14,3,10,4,6,1,4,4,0,0,8,0,6,68,19,4,106,23,0,1,0,0,12,58,1,72,100,4,47,100,18,0,64,52,10,32,125,126,71,146,34,31,39,92,5,28,64,2,1,87,40,5,2,105,52,77,69,80,50,58,137,65,110,97,10,28,71,98,0,29,69,6,15,103,78,24,40,75,4,31,9,96,76,53,44,1,3,41,135,31,124,42,105,90,0,28,0,0,0,2,13,21,21,4,2,16,41,0,78,40,56,109,24,1,76,55,1,0,60,22,0,7,52,14,0,76,85,28,6,29,0,0,3,2,1,4,5,122,7,78,29,16,43,4,30,207,100,106,1,21,6,12,58,0,68,87,44,66,0,43,91,1,0,79,77,13,31,0,44,59,73,101,69,36,83,18,113,52,38,16,36,116,110,30,2,50,12,76,1,0,0,0,0,2,0,76,42,113,121

Foldseek 3Di:
DQALVCQQVPQALVLQCVQQPVPPVDDFLSVVVLLVLLLVLCVAQPPPHDADAEEEEEQCFLDDLNCLSVLVGYQAYEYEHQYPNSLVQNVCLLVVHPVHDDCLVSLLSSVVSVPGSPCSVVSSVSSSNSHDYYAYAQLQDLQRRPPDDDAQGQEYEYEAPLQQNAPELVSSLSSLLSSLSSHDQFHKYKYKYFAQWQWFDRNPDIGGGYHHDVVSVQVSNVSSQKHWDDKDWDQRDHPVVGINTRTMMITIITRHD